Protein AF-A0A7C7DRD5-F1 (afdb_monomer)

Structure (mmCIF, N/CA/C/O backbone):
data_AF-A0A7C7DRD5-F1
#
_entry.id   AF-A0A7C7DRD5-F1
#
loop_
_atom_site.group_PDB
_atom_site.id
_atom_site.type_symbol
_atom_site.label_atom_id
_atom_site.label_alt_id
_atom_site.label_comp_id
_atom_site.label_asym_id
_atom_site.label_entity_id
_atom_site.label_seq_id
_atom_site.pdbx_PDB_ins_code
_atom_site.Cartn_x
_atom_site.Cartn_y
_atom_site.Cartn_z
_atom_site.occupancy
_atom_site.B_iso_or_equiv
_atom_site.auth_seq_id
_atom_site.auth_comp_id
_atom_site.auth_asym_id
_atom_site.auth_atom_id
_atom_site.pdbx_PDB_model_num
ATOM 1 N N . GLY A 1 1 ? 16.980 38.218 21.236 1.00 47.91 1 GLY A N 1
ATOM 2 C CA . GLY A 1 1 ? 16.899 39.547 21.869 1.00 47.91 1 GLY A CA 1
ATOM 3 C C . GLY A 1 1 ? 15.638 40.217 21.382 1.00 47.91 1 GLY A C 1
ATOM 4 O O . GLY A 1 1 ? 15.448 40.263 20.176 1.00 47.91 1 GLY A O 1
ATOM 5 N N . GLY A 1 2 ? 14.760 40.632 22.295 1.00 51.91 2 GLY A N 1
ATOM 6 C CA . GLY A 1 2 ? 13.545 41.381 21.963 1.00 51.91 2 GLY A CA 1
ATOM 7 C C . GLY A 1 2 ? 13.848 42.873 21.830 1.00 51.91 2 GLY A C 1
ATOM 8 O O . GLY A 1 2 ? 14.717 43.389 22.532 1.00 51.91 2 GLY A O 1
ATOM 9 N N . CYS A 1 3 ? 13.162 43.552 20.915 1.00 48.94 3 CYS A N 1
ATOM 10 C CA . CYS A 1 3 ? 13.243 45.003 20.775 1.00 48.94 3 CYS A CA 1
ATOM 11 C C . CYS A 1 3 ? 12.386 45.686 21.858 1.00 48.94 3 CYS A C 1
ATOM 13 O O . CYS A 1 3 ? 11.351 45.151 22.244 1.00 48.94 3 CYS A O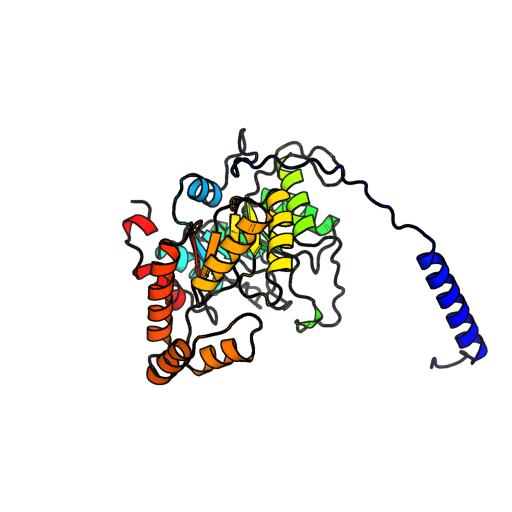 1
ATOM 15 N N . CYS A 1 4 ? 12.841 46.857 22.320 1.00 60.62 4 CYS A N 1
ATOM 16 C CA . CYS A 1 4 ? 12.152 47.808 23.205 1.00 60.62 4 CYS A CA 1
ATOM 17 C C . CYS A 1 4 ? 11.619 47.230 24.537 1.00 60.62 4 CYS A C 1
ATOM 19 O O . CYS A 1 4 ? 10.501 46.736 24.622 1.00 60.62 4 CYS A O 1
ATOM 21 N N . GLY A 1 5 ? 12.397 47.353 25.619 1.00 64.44 5 GLY A N 1
ATOM 22 C CA . GLY A 1 5 ? 11.905 47.125 26.991 1.00 64.44 5 GLY A CA 1
ATOM 23 C C . GLY A 1 5 ? 12.136 45.724 27.569 1.00 64.44 5 GLY A C 1
ATOM 24 O O . GLY A 1 5 ? 11.878 45.497 28.749 1.00 64.44 5 GLY A O 1
ATOM 25 N N . THR A 1 6 ? 12.694 44.778 26.808 1.00 73.75 6 THR A N 1
ATOM 26 C CA . THR A 1 6 ? 13.184 43.512 27.378 1.00 73.75 6 THR A CA 1
ATOM 27 C C . THR A 1 6 ? 14.599 43.699 27.935 1.00 73.75 6 THR A C 1
ATOM 29 O O . THR A 1 6 ? 15.565 43.777 27.182 1.00 73.75 6 THR A O 1
ATOM 32 N N . THR A 1 7 ? 14.737 43.783 29.258 1.00 78.50 7 THR A N 1
ATOM 33 C CA . THR A 1 7 ? 16.041 43.879 29.930 1.00 78.50 7 THR A CA 1
ATOM 34 C C . THR A 1 7 ? 16.622 42.481 30.190 1.00 78.50 7 THR A C 1
ATOM 36 O O . THR A 1 7 ? 15.886 41.487 30.177 1.00 78.50 7 THR A O 1
ATOM 39 N N . PRO A 1 8 ? 17.923 42.355 30.511 1.00 79.94 8 PRO A N 1
ATOM 40 C CA . PRO A 1 8 ? 18.497 41.093 30.984 1.00 79.94 8 PRO A CA 1
ATOM 41 C C . PRO A 1 8 ? 17.794 40.509 32.223 1.00 79.94 8 PRO A C 1
ATOM 43 O O . PRO A 1 8 ? 17.872 39.307 32.469 1.00 79.94 8 PRO A O 1
ATOM 46 N N . MET A 1 9 ? 17.095 41.336 33.013 1.00 76.00 9 MET A N 1
ATOM 47 C CA . MET A 1 9 ? 16.246 40.854 34.109 1.00 76.00 9 MET A CA 1
ATOM 48 C C . MET A 1 9 ? 14.993 40.148 33.588 1.00 76.00 9 MET A C 1
ATOM 50 O O . MET A 1 9 ? 14.671 39.076 34.085 1.00 76.00 9 MET A O 1
ATOM 54 N N . HIS A 1 10 ? 14.342 40.676 32.548 1.00 80.88 10 HIS A N 1
ATOM 55 C CA . HIS A 1 10 ? 13.187 40.023 31.921 1.00 80.88 10 HIS A CA 1
ATOM 56 C C . HIS A 1 10 ? 13.570 38.679 31.295 1.00 80.88 10 HIS A C 1
ATOM 58 O O . HIS A 1 10 ? 12.856 37.697 31.461 1.00 80.88 10 HIS A O 1
ATOM 64 N N . ILE A 1 11 ? 14.733 38.603 30.640 1.00 79.19 11 ILE A N 1
ATOM 65 C CA . ILE A 1 11 ? 15.235 37.343 30.072 1.00 79.19 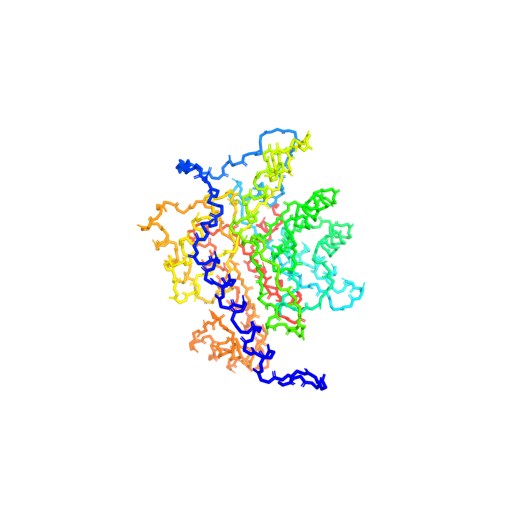11 ILE A CA 1
ATOM 66 C C . ILE A 1 11 ? 15.499 36.313 31.177 1.00 79.19 11 ILE A C 1
ATOM 68 O O . ILE A 1 11 ? 15.106 35.157 31.036 1.00 79.19 11 ILE A O 1
ATOM 72 N N . ARG A 1 12 ? 16.107 36.727 32.298 1.00 81.75 12 ARG A N 1
ATOM 73 C CA . ARG A 1 12 ? 16.321 35.844 33.455 1.00 81.75 12 ARG A CA 1
ATOM 74 C C . ARG A 1 12 ? 15.015 35.385 34.096 1.00 81.75 12 ARG A C 1
ATOM 76 O O . ARG A 1 12 ? 14.900 34.206 34.401 1.00 81.75 12 ARG A O 1
ATOM 83 N N . ALA A 1 13 ? 14.036 36.273 34.250 1.00 85.88 13 ALA A N 1
ATOM 84 C CA . ALA A 1 13 ? 12.727 35.924 34.800 1.00 85.88 13 ALA A CA 1
ATOM 85 C C . ALA A 1 13 ? 11.975 34.930 33.900 1.00 85.88 13 ALA A C 1
ATOM 87 O O . ALA A 1 13 ? 11.457 33.931 34.388 1.00 85.88 13 ALA A O 1
ATOM 88 N N . MET A 1 14 ? 11.985 35.149 32.579 1.00 82.94 14 MET A N 1
ATOM 89 C CA . MET A 1 14 ? 11.395 34.211 31.618 1.00 82.94 14 MET A CA 1
ATOM 90 C C . MET A 1 14 ? 12.109 32.858 31.626 1.00 82.94 14 MET A C 1
ATOM 92 O O . MET A 1 14 ? 11.451 31.824 31.545 1.00 82.94 14 MET A O 1
ATOM 96 N N . ARG A 1 15 ? 13.445 32.844 31.749 1.00 88.81 15 ARG A N 1
ATOM 97 C CA . ARG A 1 15 ? 14.199 31.590 31.833 1.00 88.81 15 ARG A CA 1
ATOM 98 C C . ARG A 1 15 ? 13.901 30.832 33.126 1.00 88.81 15 ARG A C 1
ATOM 100 O O . ARG A 1 15 ? 13.657 29.638 33.048 1.00 88.81 15 ARG A O 1
ATOM 107 N N . ALA A 1 16 ? 13.840 31.523 34.264 1.00 87.56 16 ALA A N 1
ATOM 108 C CA . ALA A 1 16 ? 13.481 30.922 35.546 1.00 87.56 16 ALA A CA 1
ATOM 109 C C . ALA A 1 16 ? 12.066 30.318 35.522 1.00 87.56 16 ALA A C 1
ATOM 111 O O . ALA A 1 16 ? 11.892 29.174 35.926 1.00 87.56 16 ALA A O 1
ATOM 112 N N . ALA A 1 17 ? 11.082 31.033 34.966 1.00 84.50 17 ALA A N 1
ATOM 113 C CA . ALA A 1 17 ? 9.717 30.523 34.819 1.00 84.50 17 ALA A CA 1
ATOM 114 C C . ALA A 1 17 ? 9.638 29.305 33.880 1.00 84.50 17 ALA A C 1
ATOM 116 O O . ALA A 1 17 ? 8.872 28.374 34.121 1.00 84.50 17 ALA A O 1
ATOM 117 N N . LEU A 1 18 ? 10.444 29.288 32.812 1.00 81.88 18 LEU A N 1
ATOM 118 C CA . LEU A 1 18 ? 10.529 28.144 31.905 1.00 81.88 18 LEU A CA 1
ATOM 119 C C . LEU A 1 18 ? 11.198 26.938 32.577 1.00 81.88 18 LEU A C 1
ATOM 121 O O . LEU A 1 18 ? 10.717 25.821 32.415 1.00 81.88 18 LEU A O 1
ATOM 125 N N . ASP A 1 19 ? 12.272 27.155 33.337 1.00 85.50 19 ASP A N 1
ATOM 126 C CA . ASP A 1 19 ? 12.963 26.102 34.087 1.00 85.50 19 ASP A CA 1
ATOM 127 C C . ASP A 1 19 ? 12.054 25.498 35.167 1.00 85.50 19 ASP A C 1
ATOM 129 O O . ASP A 1 19 ? 11.992 24.279 35.300 1.00 85.50 19 ASP A O 1
ATOM 133 N N . GLU A 1 20 ? 11.274 26.323 35.868 1.00 81.00 20 GLU A N 1
ATOM 134 C CA . GLU A 1 20 ? 10.274 25.871 36.841 1.00 81.00 20 GLU A CA 1
ATOM 135 C C . GLU A 1 20 ? 9.139 25.079 36.170 1.00 81.00 20 GLU A C 1
ATOM 137 O O . GLU A 1 20 ? 8.756 24.011 36.648 1.00 81.00 20 GLU A O 1
ATOM 142 N N . HIS A 1 21 ? 8.655 25.528 35.007 1.00 76.81 21 HIS A N 1
ATOM 143 C CA . HIS A 1 21 ? 7.630 24.811 34.242 1.00 76.81 21 HIS A CA 1
ATOM 144 C C . HIS A 1 21 ? 8.131 23.466 33.688 1.00 76.81 21 HIS A C 1
ATOM 146 O O . HIS A 1 21 ? 7.400 22.473 33.686 1.00 76.81 21 HIS A O 1
ATOM 152 N N . LEU A 1 22 ? 9.387 23.405 33.238 1.00 75.19 22 LEU A N 1
ATOM 153 C CA . LEU A 1 22 ? 10.017 22.167 32.775 1.00 75.19 22 LEU A CA 1
ATOM 154 C C . LEU A 1 22 ? 10.315 21.212 33.940 1.00 75.19 22 LEU A C 1
ATOM 156 O O . LEU A 1 22 ? 10.118 20.002 33.802 1.00 75.19 22 LEU A O 1
ATOM 160 N N . ALA A 1 23 ? 10.715 21.739 35.100 1.00 73.44 23 ALA A N 1
ATOM 161 C CA . ALA A 1 23 ? 10.896 20.956 36.319 1.00 73.44 23 ALA A CA 1
ATOM 162 C C . ALA A 1 23 ? 9.561 20.386 36.829 1.00 73.44 23 ALA A C 1
ATOM 164 O O . ALA A 1 23 ? 9.505 19.218 37.206 1.00 73.44 23 ALA A O 1
ATOM 165 N N . ALA A 1 24 ? 8.470 21.157 36.748 1.00 66.25 24 ALA A N 1
ATOM 166 C CA . ALA A 1 24 ? 7.120 20.709 37.096 1.00 66.25 24 ALA A CA 1
ATOM 167 C C . ALA A 1 24 ? 6.558 19.658 36.117 1.00 66.25 24 ALA A C 1
ATOM 169 O O . ALA A 1 24 ? 5.837 18.753 36.527 1.00 66.25 24 ALA A O 1
ATOM 170 N N . ARG A 1 25 ? 6.920 19.717 34.826 1.00 55.38 25 ARG A N 1
ATOM 171 C CA . ARG A 1 25 ? 6.605 18.648 33.854 1.00 55.38 25 ARG A CA 1
ATOM 172 C C . ARG A 1 25 ? 7.426 17.376 34.057 1.00 55.38 25 ARG A C 1
ATOM 174 O O . ARG A 1 25 ? 6.978 16.309 33.660 1.00 55.38 25 ARG A O 1
ATOM 181 N N . SER A 1 26 ? 8.595 17.480 34.685 1.00 49.59 26 SER A N 1
ATOM 182 C CA . SER A 1 26 ? 9.453 16.326 34.982 1.00 49.59 26 SER A CA 1
ATOM 183 C C . SER A 1 26 ? 9.001 15.549 36.230 1.00 49.59 26 SER A C 1
ATOM 185 O O . SER A 1 26 ? 9.533 14.476 36.499 1.00 49.59 26 SER A O 1
ATOM 187 N N . SER A 1 27 ? 8.019 16.063 36.985 1.00 47.38 27 SER A N 1
ATOM 188 C CA . SER A 1 27 ? 7.484 15.444 38.209 1.00 47.38 27 SER A CA 1
ATOM 189 C C . SER A 1 27 ? 5.989 15.102 38.152 1.00 47.38 27 SER A C 1
ATOM 191 O O . SER A 1 27 ? 5.459 14.546 39.114 1.00 47.38 27 SER A O 1
ATOM 193 N N . ALA A 1 28 ? 5.309 15.371 37.034 1.00 41.62 28 ALA A N 1
ATOM 194 C CA . ALA A 1 28 ? 3.932 14.943 36.816 1.00 41.62 28 ALA A CA 1
ATOM 195 C C . ALA A 1 28 ? 3.918 13.653 35.976 1.00 41.62 28 ALA A C 1
ATOM 197 O O . ALA A 1 28 ? 4.367 13.685 34.827 1.00 41.62 28 ALA A O 1
ATOM 198 N N . PRO A 1 29 ? 3.414 12.517 36.493 1.00 39.56 29 PRO A N 1
ATOM 199 C CA . PRO A 1 29 ? 3.202 11.350 35.652 1.00 39.56 29 PRO A CA 1
ATOM 200 C C . PRO A 1 29 ? 2.181 11.719 34.569 1.00 39.56 29 PRO A C 1
ATOM 202 O O . PRO A 1 29 ? 1.103 12.240 34.866 1.00 39.56 29 PRO A O 1
ATOM 205 N N . ALA A 1 30 ? 2.530 11.473 33.305 1.00 41.56 30 ALA A N 1
ATOM 206 C CA . ALA A 1 30 ? 1.552 11.476 32.225 1.00 41.56 30 ALA A CA 1
ATOM 207 C C . ALA A 1 30 ? 0.404 10.520 32.605 1.00 41.56 30 ALA A C 1
ATOM 209 O O . ALA A 1 30 ? 0.674 9.500 33.244 1.00 41.56 30 ALA A O 1
ATOM 210 N N . PRO A 1 31 ? -0.861 10.813 32.257 1.00 32.97 31 PRO A N 1
ATOM 211 C CA . PRO A 1 31 ? -1.944 9.873 32.495 1.00 32.97 31 PRO A CA 1
ATOM 212 C C . PRO A 1 31 ? -1.651 8.586 31.719 1.00 32.97 31 PRO A C 1
ATOM 214 O O . PRO A 1 31 ? -1.800 8.520 30.500 1.00 32.97 31 PRO A O 1
ATOM 217 N N . THR A 1 32 ? -1.189 7.568 32.438 1.00 30.56 32 THR A N 1
ATOM 218 C CA . THR A 1 32 ? -1.026 6.216 31.924 1.00 30.56 32 THR A CA 1
ATOM 219 C C . THR A 1 32 ? -2.423 5.658 31.710 1.00 30.56 32 THR A C 1
ATOM 221 O O . THR A 1 32 ? -3.098 5.268 32.661 1.00 30.56 32 THR A O 1
ATOM 224 N N . LEU A 1 33 ? -2.880 5.640 30.458 1.00 35.31 33 LEU A N 1
ATOM 225 C CA . LEU A 1 33 ? -3.983 4.775 30.063 1.00 35.31 33 LEU A CA 1
ATOM 226 C C . LEU A 1 33 ? -3.517 3.338 30.312 1.00 35.31 33 LEU A C 1
ATOM 228 O O . LEU A 1 33 ? -2.668 2.818 29.591 1.00 35.31 33 LEU A O 1
ATOM 232 N N . THR A 1 34 ? -4.033 2.713 31.367 1.00 26.89 34 THR A N 1
ATOM 233 C CA . THR A 1 34 ? -3.911 1.273 31.588 1.00 26.89 34 THR A CA 1
ATOM 234 C C . THR A 1 34 ? -4.685 0.569 30.486 1.00 26.89 34 THR A C 1
ATOM 236 O O . THR A 1 34 ? -5.896 0.369 30.579 1.00 26.89 34 THR A O 1
ATOM 239 N N . VAL A 1 35 ? -3.978 0.247 29.408 1.00 34.28 35 VAL A N 1
ATOM 240 C CA . VAL A 1 35 ? -4.418 -0.728 28.420 1.00 34.28 35 VAL A CA 1
ATOM 241 C C . VAL A 1 35 ? -4.353 -2.077 29.120 1.00 34.28 35 VAL A C 1
ATOM 243 O O . VAL A 1 35 ? -3.282 -2.511 29.536 1.00 34.28 35 VAL A O 1
ATOM 246 N N . VAL A 1 36 ? -5.509 -2.702 29.316 1.00 30.34 36 VAL A N 1
ATOM 247 C CA . VAL A 1 36 ? -5.571 -4.107 29.714 1.00 30.34 36 VAL A CA 1
ATOM 248 C C . VAL A 1 36 ? -4.959 -4.893 28.555 1.00 30.34 36 VAL A C 1
ATOM 250 O O . VAL A 1 36 ? -5.518 -4.914 27.460 1.00 30.34 36 VAL A O 1
ATOM 253 N N . GLU A 1 37 ? -3.766 -5.450 28.762 1.00 32.62 37 GLU A N 1
ATOM 254 C CA . GLU A 1 37 ? -3.155 -6.396 27.831 1.00 32.62 37 GLU A CA 1
ATOM 255 C C . GLU A 1 37 ? -3.954 -7.699 27.887 1.00 32.62 37 GLU A C 1
ATOM 257 O O . GLU A 1 37 ? -3.701 -8.578 28.708 1.00 32.62 37 GLU A O 1
ATOM 262 N N . GLU A 1 38 ? -4.956 -7.814 27.021 1.00 33.44 38 GLU A N 1
ATOM 263 C CA . GLU A 1 38 ? -5.466 -9.121 26.634 1.00 33.44 38 GLU A CA 1
ATOM 264 C C . GLU A 1 38 ? -4.519 -9.705 25.588 1.00 33.44 38 GLU A C 1
ATOM 266 O O . GLU A 1 38 ? -4.351 -9.161 24.496 1.00 33.44 38 GLU A O 1
ATOM 271 N N . THR A 1 39 ? -3.867 -10.810 25.946 1.00 28.31 39 THR A N 1
ATOM 272 C CA . THR A 1 39 ? -3.036 -11.606 25.045 1.00 28.31 39 THR A CA 1
ATOM 273 C C . THR A 1 39 ? -3.886 -12.071 23.857 1.00 28.31 39 THR A C 1
ATOM 275 O O . THR A 1 39 ? -4.806 -12.871 24.064 1.00 28.31 39 THR A O 1
ATOM 278 N N . PRO A 1 40 ? -3.614 -11.638 22.611 1.00 37.81 40 PRO A N 1
ATOM 279 C CA . PRO A 1 40 ? -4.372 -12.119 21.470 1.00 37.81 40 PRO A CA 1
ATOM 280 C C . PRO A 1 40 ? -4.005 -13.580 21.218 1.00 37.81 40 PRO A C 1
ATOM 282 O O . PRO A 1 40 ? -2.856 -13.919 20.933 1.00 37.81 40 PRO A O 1
ATOM 285 N N . SER A 1 41 ? -4.998 -14.458 21.335 1.00 34.38 41 SER A N 1
ATOM 286 C CA . SER A 1 41 ? -4.898 -15.844 20.891 1.00 34.38 41 SER A CA 1
ATOM 287 C C . SER A 1 41 ? -4.653 -15.866 19.381 1.00 34.38 41 SER A C 1
ATOM 289 O O . SER A 1 41 ? -5.475 -15.370 18.607 1.00 34.38 41 SER A O 1
ATOM 291 N N . ALA A 1 42 ? -3.520 -16.441 18.974 1.00 36.44 42 ALA A N 1
ATOM 292 C CA . ALA A 1 42 ? -3.126 -16.646 17.587 1.00 36.44 42 ALA A CA 1
ATOM 293 C C . ALA A 1 42 ? -4.149 -17.534 16.858 1.00 36.44 42 ALA A C 1
ATOM 295 O O . ALA A 1 42 ? -4.043 -18.759 16.812 1.00 36.44 42 ALA A O 1
ATOM 296 N N . THR A 1 43 ? -5.165 -16.903 16.283 1.00 33.62 43 THR A N 1
ATOM 297 C CA . THR A 1 43 ? -6.117 -17.526 15.368 1.00 33.62 43 THR A CA 1
ATOM 298 C C . THR A 1 43 ? -6.229 -16.648 14.129 1.00 33.62 43 THR A C 1
ATOM 300 O O . THR A 1 43 ? -6.225 -15.424 14.220 1.00 33.62 43 THR A O 1
ATOM 303 N N . LYS A 1 44 ? -6.217 -17.308 12.965 1.00 37.84 44 LYS A N 1
ATOM 304 C CA . LYS A 1 44 ? -6.213 -16.733 11.610 1.00 37.84 44 LYS A CA 1
ATOM 305 C C . LYS A 1 44 ? -7.180 -15.550 11.497 1.00 37.84 44 LYS A C 1
ATOM 307 O O . LYS A 1 44 ? -8.253 -15.623 12.081 1.00 37.84 44 LYS A O 1
ATOM 312 N N . ALA A 1 45 ? -6.810 -14.534 10.712 1.00 38.66 45 ALA A N 1
ATOM 313 C CA . ALA A 1 45 ? -7.525 -13.275 10.464 1.00 38.66 45 ALA A CA 1
ATOM 314 C C . ALA A 1 45 ? -8.988 -13.424 9.971 1.00 38.66 45 ALA A C 1
ATOM 316 O O . ALA A 1 45 ? -9.342 -13.053 8.850 1.00 38.66 45 ALA A O 1
ATOM 317 N N . ASP A 1 46 ? -9.860 -13.940 10.829 1.00 47.19 46 ASP A N 1
ATOM 318 C CA . ASP A 1 46 ? -11.312 -13.962 10.691 1.00 47.19 46 ASP A CA 1
ATOM 319 C C . ASP A 1 46 ? -11.916 -12.958 11.677 1.00 47.19 46 ASP A C 1
ATOM 321 O O . ASP A 1 46 ? -12.692 -13.280 12.575 1.00 47.19 46 ASP A O 1
ATOM 325 N N . TYR A 1 47 ? -11.483 -11.703 11.554 1.00 49.50 47 TYR A N 1
ATOM 326 C CA . TYR A 1 47 ? -12.021 -10.618 12.359 1.00 49.50 47 TYR A CA 1
ATOM 327 C C . TYR A 1 47 ? -13.308 -10.089 11.711 1.00 49.50 47 TYR A C 1
ATOM 329 O O . TYR A 1 47 ? -13.320 -9.511 10.622 1.00 49.50 47 TYR A O 1
ATOM 337 N N . GLY A 1 48 ? -14.426 -10.348 12.385 1.00 45.72 48 GLY A N 1
ATOM 338 C CA . GLY A 1 48 ? -15.490 -9.362 12.581 1.00 45.72 48 GLY A CA 1
ATOM 339 C C . GLY A 1 48 ? -16.519 -9.135 11.474 1.00 45.72 48 GLY A C 1
ATOM 340 O O . GLY A 1 48 ? -17.492 -8.429 11.734 1.00 45.72 48 GLY A O 1
ATOM 341 N N . VAL A 1 49 ? -16.390 -9.737 10.289 1.00 46.94 49 VAL A N 1
ATOM 342 C CA . VAL A 1 49 ? -17.411 -9.598 9.231 1.00 46.94 49 VAL A CA 1
ATOM 343 C C . VAL A 1 49 ? -18.375 -10.782 9.232 1.00 46.94 49 VAL A C 1
ATOM 345 O O . VAL A 1 49 ? -18.457 -11.554 8.280 1.00 46.94 49 VAL A O 1
ATOM 348 N N . THR A 1 50 ? -19.092 -10.940 10.338 1.00 43.88 50 THR A N 1
ATOM 349 C CA . THR A 1 50 ? -20.262 -11.816 10.439 1.00 43.88 50 THR A CA 1
ATOM 350 C C . THR A 1 50 ? -21.448 -10.945 10.857 1.00 43.88 50 THR A C 1
ATOM 352 O O . THR A 1 50 ? -21.503 -10.433 11.974 1.00 43.88 50 THR A O 1
ATOM 355 N N . GLY A 1 51 ? -22.356 -10.672 9.912 1.00 61.44 51 GLY A N 1
ATOM 356 C CA . GLY A 1 51 ? -23.502 -9.775 10.108 1.00 61.44 51 GLY A CA 1
ATOM 357 C C . GLY A 1 51 ? -24.068 -9.188 8.805 1.00 61.44 51 GLY A C 1
ATOM 358 O O . GLY A 1 51 ? -23.819 -9.714 7.722 1.00 61.44 51 GLY A O 1
ATOM 359 N N . GLU A 1 52 ? -24.828 -8.092 8.929 1.00 62.25 52 GLU A N 1
ATOM 360 C CA . GLU A 1 52 ? -25.482 -7.353 7.827 1.00 62.25 52 GLU A CA 1
ATOM 361 C C . GLU A 1 52 ? -24.491 -6.650 6.880 1.00 62.25 52 GLU A C 1
ATOM 363 O O . GLU A 1 52 ? -24.752 -6.521 5.683 1.00 62.25 52 GLU A O 1
ATOM 368 N N . VAL A 1 53 ? -23.331 -6.225 7.393 1.00 75.06 53 VAL A N 1
ATOM 369 C CA . VAL A 1 53 ? -22.304 -5.521 6.613 1.00 75.06 53 VAL A CA 1
ATOM 370 C C . VAL A 1 53 ? -21.388 -6.533 5.934 1.00 75.06 53 VAL A C 1
ATOM 372 O O . VAL A 1 53 ? -20.668 -7.276 6.594 1.00 75.06 53 VAL A O 1
ATOM 375 N N . GLN A 1 54 ? -21.401 -6.552 4.602 1.00 82.44 54 GLN A N 1
ATOM 376 C CA . GLN A 1 54 ? -20.563 -7.450 3.803 1.00 82.44 54 GLN A CA 1
ATOM 377 C C . GLN A 1 54 ? -19.104 -6.969 3.746 1.00 82.44 54 GLN A C 1
ATOM 379 O O . GLN A 1 54 ? -18.870 -5.751 3.727 1.00 82.44 54 GLN A O 1
ATOM 384 N N . PRO A 1 55 ? -18.120 -7.888 3.666 1.00 86.88 55 PRO A N 1
ATOM 385 C CA . PRO A 1 55 ? -16.713 -7.516 3.546 1.00 86.88 55 PRO A CA 1
ATOM 386 C C . PRO A 1 55 ? -16.465 -6.778 2.227 1.00 86.88 55 PRO A C 1
ATOM 388 O O . PRO A 1 55 ? -17.273 -6.847 1.297 1.00 86.88 55 PRO A O 1
ATOM 391 N N . THR A 1 56 ? -15.349 -6.060 2.140 1.00 93.94 56 THR A N 1
ATOM 392 C CA . THR A 1 56 ? -14.904 -5.488 0.863 1.00 93.94 56 THR A CA 1
ATOM 393 C C . THR A 1 56 ? -14.522 -6.595 -0.115 1.00 93.94 56 THR A C 1
ATOM 395 O O . THR A 1 56 ? -14.269 -7.739 0.285 1.00 93.94 56 THR A O 1
ATOM 398 N N . GLU A 1 57 ? -14.489 -6.280 -1.409 1.00 93.75 57 GLU A N 1
ATOM 399 C CA . GLU A 1 57 ? -14.165 -7.288 -2.420 1.00 93.75 57 GLU A CA 1
ATOM 400 C C . GLU A 1 57 ? -12.705 -7.740 -2.285 1.00 93.75 57 GLU A C 1
ATOM 402 O O . GLU A 1 57 ? -12.431 -8.939 -2.365 1.00 93.75 57 GLU A O 1
ATOM 407 N N . ILE A 1 58 ? -11.788 -6.821 -1.966 1.00 95.12 58 ILE A N 1
ATOM 408 C CA . ILE A 1 58 ? -10.394 -7.142 -1.620 1.00 95.12 58 ILE A CA 1
ATOM 409 C C . ILE A 1 58 ? -10.322 -8.144 -0.464 1.00 95.12 58 ILE A C 1
ATOM 411 O O . ILE A 1 58 ? -9.692 -9.194 -0.603 1.00 95.12 58 ILE A O 1
ATOM 415 N N . LEU A 1 59 ? -10.993 -7.871 0.662 1.00 94.62 59 LEU A N 1
ATOM 416 C CA . LEU A 1 59 ? -10.961 -8.776 1.813 1.00 94.62 59 LEU A CA 1
ATOM 417 C C . LEU A 1 59 ? -11.564 -10.142 1.468 1.00 94.62 59 LEU A C 1
ATOM 419 O O . LEU A 1 59 ? -11.030 -11.178 1.867 1.00 94.62 59 LEU A O 1
ATOM 423 N N . ARG A 1 60 ? -12.646 -10.164 0.681 1.00 93.94 60 ARG A N 1
ATOM 424 C CA . ARG A 1 60 ? -13.264 -11.404 0.200 1.00 93.94 60 ARG A CA 1
ATOM 425 C C . ARG A 1 60 ? -12.305 -12.219 -0.673 1.00 93.94 60 ARG A C 1
ATOM 427 O O . ARG A 1 60 ? -12.229 -13.435 -0.501 1.00 93.94 60 ARG A O 1
ATOM 434 N N . LYS A 1 61 ? -11.561 -11.578 -1.582 1.00 94.56 61 LYS A N 1
ATOM 435 C CA . LYS A 1 61 ? -10.552 -12.234 -2.434 1.00 94.56 61 LYS A CA 1
ATOM 436 C C . LYS A 1 61 ? -9.399 -12.802 -1.612 1.00 94.56 61 LYS A C 1
ATOM 438 O O . LYS A 1 61 ? -9.074 -13.977 -1.781 1.00 94.56 61 LYS A O 1
ATOM 443 N N . LEU A 1 62 ? -8.855 -12.017 -0.684 1.00 94.94 62 LEU A N 1
ATOM 444 C CA . LEU A 1 62 ? -7.770 -12.448 0.201 1.00 94.94 62 LEU A CA 1
ATOM 445 C C . LEU A 1 62 ? -8.180 -13.653 1.058 1.00 94.94 62 LEU A C 1
ATOM 447 O O . LEU A 1 62 ? -7.461 -14.652 1.093 1.00 94.94 62 LEU A O 1
ATOM 451 N N . ARG A 1 63 ? -9.377 -13.618 1.663 1.00 92.00 63 ARG A N 1
ATOM 452 C CA . ARG A 1 63 ? -9.944 -14.754 2.419 1.00 92.00 63 ARG A CA 1
ATOM 453 C C . ARG A 1 63 ? -10.132 -16.006 1.565 1.00 92.00 63 ARG A C 1
ATOM 455 O O . ARG A 1 63 ? -9.988 -17.116 2.064 1.00 92.00 63 ARG A O 1
ATOM 462 N N . ALA A 1 64 ? -10.441 -15.833 0.283 1.00 92.44 64 ALA A N 1
ATOM 463 C CA . ALA A 1 64 ? -10.600 -16.927 -0.667 1.00 92.44 64 ALA A CA 1
ATOM 464 C C . ALA A 1 64 ? -9.268 -17.455 -1.234 1.00 92.44 64 ALA A C 1
ATOM 466 O O . ALA A 1 64 ? -9.295 -18.281 -2.146 1.00 92.44 64 ALA A O 1
ATOM 467 N N . GLY A 1 65 ? -8.113 -16.976 -0.757 1.00 91.62 65 GLY A N 1
ATOM 468 C CA . GLY A 1 65 ? -6.816 -17.402 -1.285 1.00 91.62 65 GLY A CA 1
ATOM 469 C C . GLY A 1 65 ? -6.495 -16.837 -2.673 1.00 91.62 65 GLY A C 1
ATOM 470 O O . GLY A 1 65 ? -5.559 -17.304 -3.315 1.00 91.62 65 GLY A O 1
ATOM 471 N N . LYS A 1 66 ? -7.277 -15.871 -3.177 1.00 93.44 66 LYS A N 1
ATOM 472 C CA . LYS A 1 66 ? -7.076 -15.311 -4.517 1.00 93.44 66 LYS A CA 1
ATOM 473 C C . LYS A 1 66 ? -5.935 -14.303 -4.509 1.00 93.44 66 LYS A C 1
ATOM 475 O O . LYS A 1 66 ? -5.787 -13.539 -3.559 1.00 93.44 66 LYS A O 1
ATOM 480 N N . PHE A 1 67 ? -5.174 -14.296 -5.598 1.00 95.62 67 PHE A N 1
ATOM 481 C CA . PHE A 1 67 ? -4.111 -13.327 -5.813 1.00 95.62 67 PHE A CA 1
ATOM 482 C C . PHE A 1 67 ? -4.712 -11.959 -6.156 1.00 95.62 67 PHE A C 1
ATOM 484 O O . PHE A 1 67 ? -5.461 -11.859 -7.124 1.00 95.62 67 PHE A O 1
ATOM 491 N N . VAL A 1 68 ? -4.404 -10.937 -5.357 1.00 97.25 68 VAL A N 1
ATOM 492 C CA . VAL A 1 68 ? -4.939 -9.578 -5.490 1.00 97.25 68 VAL A CA 1
ATOM 493 C C . VAL A 1 68 ? -3.938 -8.661 -6.185 1.00 97.25 68 VAL A C 1
ATOM 495 O O . VAL A 1 68 ? -2.759 -8.618 -5.838 1.00 97.25 68 VAL A O 1
ATOM 498 N N . ILE A 1 69 ? -4.419 -7.885 -7.147 1.00 98.06 69 ILE A N 1
ATOM 499 C CA . ILE A 1 69 ? -3.639 -6.901 -7.890 1.00 98.06 69 ILE A CA 1
ATOM 500 C C . ILE A 1 69 ? -4.172 -5.504 -7.578 1.00 98.06 69 ILE A C 1
ATOM 502 O O . ILE A 1 69 ? -5.334 -5.198 -7.843 1.00 98.06 69 ILE A O 1
ATOM 506 N N . SER A 1 70 ? -3.302 -4.631 -7.076 1.00 98.19 70 SER A N 1
ATOM 507 C CA . SER A 1 70 ? -3.572 -3.195 -6.965 1.00 98.19 70 SER A CA 1
ATOM 508 C C . SER A 1 70 ? -2.643 -2.384 -7.870 1.00 98.19 70 SER A C 1
ATOM 510 O O . SER A 1 70 ? -1.546 -2.819 -8.223 1.00 98.19 70 SER A O 1
ATOM 512 N N . VAL A 1 71 ? -3.067 -1.183 -8.249 1.00 98.44 71 VAL A N 1
ATOM 513 C CA . VAL A 1 71 ? -2.206 -0.194 -8.911 1.00 98.44 71 VAL A CA 1
ATOM 514 C C . VAL A 1 71 ? -2.261 1.109 -8.132 1.00 98.44 71 VAL A C 1
ATOM 516 O O . VAL A 1 71 ? -3.341 1.617 -7.837 1.00 98.44 71 VAL A O 1
ATOM 519 N N . GLU A 1 72 ? -1.096 1.658 -7.810 1.00 98.31 72 GLU A N 1
ATOM 520 C CA . GLU A 1 72 ? -1.000 2.913 -7.080 1.00 98.31 72 GLU A CA 1
ATOM 521 C C . GLU A 1 72 ? -1.348 4.109 -7.972 1.00 98.31 72 GLU A C 1
ATOM 523 O O . GLU A 1 72 ? -0.902 4.228 -9.119 1.00 98.31 72 GLU A O 1
ATOM 528 N N . VAL A 1 73 ? -2.140 5.029 -7.428 1.00 97.56 73 VAL A N 1
ATOM 529 C CA . VAL A 1 73 ? -2.554 6.268 -8.076 1.00 97.56 73 VAL A CA 1
ATOM 530 C C . VAL A 1 73 ? -2.267 7.439 -7.145 1.00 97.56 73 VAL A C 1
ATOM 532 O O . VAL A 1 73 ? -2.990 7.699 -6.186 1.00 97.56 73 VAL A O 1
ATOM 535 N N . ASP A 1 74 ? -1.227 8.200 -7.475 1.00 95.94 74 ASP A N 1
ATOM 536 C CA . ASP A 1 74 ? -0.924 9.441 -6.770 1.00 95.94 74 ASP A CA 1
ATOM 537 C C . ASP A 1 74 ? -1.957 10.533 -7.072 1.00 95.94 74 ASP A C 1
ATOM 539 O O . ASP A 1 74 ? -2.212 10.833 -8.254 1.00 95.94 74 ASP A O 1
ATOM 543 N N . PRO A 1 75 ? -2.486 11.220 -6.043 1.00 95.75 75 PRO A N 1
ATOM 544 C CA . PRO A 1 75 ? -3.374 12.336 -6.278 1.00 95.75 75 PRO A CA 1
ATOM 545 C C . PRO A 1 75 ? -2.685 13.482 -7.027 1.00 95.75 75 PRO A C 1
ATOM 547 O O . PRO A 1 75 ? -1.479 13.717 -6.869 1.00 95.75 75 PRO A O 1
ATOM 550 N N . PRO A 1 76 ? -3.430 14.224 -7.862 1.00 95.06 76 PRO A N 1
ATOM 551 C CA . PRO A 1 76 ? -2.880 15.331 -8.626 1.00 95.06 76 PRO A CA 1
ATOM 552 C C . PRO A 1 76 ? -2.502 16.515 -7.728 1.00 95.06 76 PRO A C 1
ATOM 554 O O . PRO A 1 76 ? -3.007 16.692 -6.619 1.00 95.06 76 PRO A O 1
ATOM 557 N N . ARG A 1 77 ? -1.621 17.381 -8.245 1.00 93.31 77 ARG A N 1
ATOM 558 C CA . ARG A 1 77 ? -1.400 18.731 -7.689 1.00 93.31 77 ARG A CA 1
ATOM 559 C C . ARG A 1 77 ? -2.501 19.721 -8.096 1.00 93.31 77 ARG A C 1
ATOM 561 O O . ARG A 1 77 ? -2.600 20.787 -7.504 1.00 93.31 77 ARG A O 1
ATOM 568 N N . SER A 1 78 ? -3.263 19.397 -9.139 1.00 92.25 78 SER A N 1
ATOM 569 C CA . SER A 1 78 ? -4.326 20.221 -9.719 1.00 92.25 78 SER A CA 1
ATOM 570 C C . SER A 1 78 ? -5.692 19.941 -9.093 1.00 92.25 78 SER A C 1
ATOM 572 O O . SER A 1 78 ? -5.881 18.965 -8.373 1.00 92.25 78 SER A O 1
ATOM 574 N N . PHE A 1 79 ? -6.668 20.783 -9.436 1.00 93.94 79 PHE A N 1
ATOM 575 C CA . PHE A 1 79 ? -8.076 20.614 -9.058 1.00 93.94 79 PHE A CA 1
ATOM 576 C C . PHE A 1 79 ? -8.820 19.559 -9.895 1.00 93.94 79 PHE A C 1
ATOM 5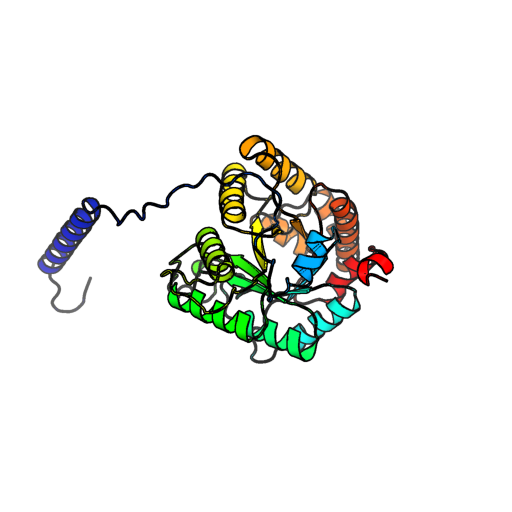78 O O . PHE A 1 79 ? -9.958 19.225 -9.587 1.00 93.94 79 PHE A O 1
ATOM 585 N N . THR A 1 80 ? -8.187 19.034 -10.948 1.00 94.38 80 THR A N 1
ATOM 586 C CA . THR A 1 80 ? -8.726 17.980 -11.817 1.00 94.38 80 THR A CA 1
ATOM 587 C C . THR A 1 80 ? -7.924 16.691 -11.669 1.00 94.38 80 THR A C 1
ATOM 589 O O . THR A 1 80 ? -6.706 16.738 -11.476 1.00 94.38 80 THR A O 1
ATOM 592 N N . ALA A 1 81 ? -8.614 15.552 -11.779 1.00 96.56 81 ALA A N 1
ATOM 593 C CA . ALA A 1 81 ? -8.055 14.208 -11.620 1.00 96.56 81 ALA A CA 1
ATOM 594 C C . ALA A 1 81 ? -8.215 13.320 -12.869 1.00 96.56 81 ALA A C 1
ATOM 596 O O . ALA A 1 81 ? -8.125 12.100 -12.776 1.00 96.56 81 ALA A O 1
ATOM 597 N N . GLU A 1 82 ? -8.455 13.909 -14.046 1.00 96.75 82 GLU A N 1
ATOM 598 C CA . GLU A 1 82 ? -8.724 13.170 -15.293 1.00 96.75 82 GLU A CA 1
ATOM 599 C C . GLU A 1 82 ? -7.643 12.126 -15.604 1.00 96.75 82 GLU A C 1
ATOM 601 O O . GLU A 1 82 ? -7.956 10.977 -15.907 1.00 96.75 82 GLU A O 1
ATOM 606 N N . LYS A 1 83 ? -6.364 12.495 -15.444 1.00 96.50 83 LYS A N 1
ATOM 607 C CA . LYS A 1 83 ? -5.238 11.578 -15.662 1.00 96.50 83 LYS A CA 1
ATOM 608 C C . LYS A 1 83 ? -5.264 10.391 -14.690 1.00 96.50 83 LYS A C 1
ATOM 610 O O . LYS A 1 83 ? -4.981 9.269 -15.094 1.00 96.50 83 LYS A O 1
ATOM 615 N N . GLN A 1 84 ? -5.573 10.636 -13.419 1.00 97.94 84 GLN A N 1
ATOM 616 C CA . GLN A 1 84 ? -5.666 9.603 -12.384 1.00 97.94 84 GLN A CA 1
ATOM 617 C C . GLN A 1 84 ? -6.847 8.665 -12.638 1.00 97.94 84 GLN A C 1
ATOM 619 O O . GLN A 1 84 ? -6.704 7.452 -12.514 1.00 97.94 84 GLN A O 1
ATOM 624 N N . ILE A 1 85 ? -7.993 9.223 -13.034 1.00 98.31 85 ILE A N 1
ATOM 625 C CA . ILE A 1 85 ? -9.206 8.467 -13.362 1.00 98.31 85 ILE A CA 1
ATOM 626 C C . ILE A 1 85 ? -8.967 7.578 -14.587 1.00 98.31 85 ILE A C 1
ATOM 628 O O . ILE A 1 85 ? -9.324 6.402 -14.560 1.00 98.31 85 ILE A O 1
ATOM 632 N N . GLU A 1 86 ? -8.317 8.092 -15.636 1.00 98.12 86 GLU A N 1
ATOM 633 C CA . GLU A 1 86 ? -7.967 7.278 -16.806 1.00 98.12 86 GLU A CA 1
ATOM 634 C C . GLU A 1 86 ? -6.914 6.215 -16.469 1.00 98.12 86 GLU A C 1
ATOM 636 O O . GLU A 1 86 ? -7.025 5.072 -16.906 1.00 98.12 86 GLU A O 1
ATOM 641 N N . GLY A 1 87 ? -5.946 6.541 -15.608 1.00 97.94 87 GLY A N 1
ATOM 642 C CA . GLY A 1 87 ? -5.000 5.568 -15.062 1.00 97.94 87 GLY A CA 1
ATOM 643 C C . GLY A 1 87 ? -5.692 4.415 -14.331 1.00 97.94 87 GLY A C 1
ATOM 644 O O . GLY A 1 87 ? -5.391 3.251 -14.590 1.00 97.94 87 GLY A O 1
ATOM 645 N N . ALA A 1 88 ? -6.671 4.722 -13.476 1.00 98.44 88 ALA A N 1
ATOM 646 C CA . ALA A 1 88 ? -7.474 3.719 -12.777 1.00 98.44 88 ALA A CA 1
ATOM 647 C C . ALA A 1 88 ? -8.348 2.894 -13.739 1.00 98.44 88 ALA A C 1
ATOM 649 O O . ALA A 1 88 ? -8.472 1.679 -13.579 1.00 98.44 88 ALA A O 1
ATOM 650 N N . ARG A 1 89 ? -8.911 3.520 -14.782 1.00 98.50 89 ARG A N 1
ATOM 651 C CA . ARG A 1 89 ? -9.656 2.821 -15.842 1.00 98.50 89 ARG A CA 1
ATOM 652 C C . ARG A 1 89 ? -8.765 1.856 -16.617 1.00 98.50 89 ARG A C 1
ATOM 654 O O . ARG A 1 89 ? -9.178 0.733 -16.908 1.00 98.50 89 ARG A O 1
ATOM 661 N N . HIS A 1 90 ? -7.541 2.274 -16.921 1.00 98.06 90 HIS A N 1
ATOM 662 C CA . HIS A 1 90 ? -6.551 1.423 -17.561 1.00 98.06 90 HIS A CA 1
ATOM 663 C C . HIS A 1 90 ? -6.149 0.250 -16.658 1.00 98.06 90 HIS A C 1
ATOM 665 O O . HIS A 1 90 ? -6.125 -0.886 -17.125 1.00 98.06 90 HIS A O 1
ATOM 671 N N . ALA A 1 91 ? -5.909 0.499 -15.367 1.00 98.00 91 ALA A N 1
ATOM 672 C CA . ALA A 1 91 ? -5.611 -0.546 -14.390 1.00 98.00 91 ALA A CA 1
ATOM 673 C C . ALA A 1 91 ? -6.729 -1.600 -14.325 1.00 98.00 91 ALA A C 1
ATOM 675 O O . ALA A 1 91 ? -6.453 -2.791 -14.473 1.00 98.00 91 ALA A O 1
ATOM 676 N N . LEU A 1 92 ? -7.993 -1.169 -14.216 1.00 97.50 92 LEU A N 1
ATOM 677 C CA . LEU A 1 92 ? -9.152 -2.068 -14.241 1.00 97.50 92 LEU A CA 1
ATOM 678 C C . LEU A 1 92 ? -9.186 -2.912 -15.524 1.00 97.50 92 LEU A C 1
ATOM 680 O O . LEU A 1 92 ? -9.337 -4.130 -15.471 1.00 97.50 92 LEU A O 1
ATOM 684 N N . LYS A 1 93 ? -8.983 -2.283 -16.690 1.00 96.94 93 LYS A N 1
ATOM 685 C CA . LYS A 1 93 ? -8.941 -2.981 -17.985 1.00 96.94 93 LYS A CA 1
ATOM 686 C C . LYS A 1 93 ? -7.827 -4.031 -18.053 1.00 96.94 93 LYS A C 1
ATOM 688 O O . LYS A 1 93 ? -7.993 -5.045 -18.726 1.00 96.94 93 LYS A O 1
ATOM 693 N N . MET A 1 94 ? -6.702 -3.789 -17.385 1.00 96.88 94 MET A N 1
ATOM 694 C CA . MET A 1 94 ? -5.564 -4.711 -17.350 1.00 96.88 94 MET A CA 1
ATOM 695 C C . MET A 1 94 ? -5.715 -5.832 -16.313 1.00 96.88 94 MET A C 1
ATOM 697 O O . MET A 1 94 ? -4.885 -6.745 -16.308 1.00 96.88 94 MET A O 1
ATOM 701 N N . GLY A 1 95 ? -6.790 -5.806 -15.518 1.00 95.94 95 GLY A N 1
ATOM 702 C CA . GLY A 1 95 ? -7.130 -6.828 -14.530 1.00 95.94 95 GLY A CA 1
ATOM 703 C C . GLY A 1 95 ? -6.692 -6.492 -13.106 1.00 95.94 95 GLY A C 1
ATOM 704 O O . GLY A 1 95 ? -6.437 -7.403 -12.328 1.00 95.94 95 GLY A O 1
ATOM 705 N N . ALA A 1 96 ? -6.549 -5.207 -12.767 1.00 97.38 96 ALA A N 1
ATOM 706 C CA . ALA A 1 96 ? -6.405 -4.802 -11.373 1.00 97.38 96 ALA A CA 1
ATOM 707 C C . ALA A 1 96 ? -7.732 -4.990 -10.622 1.00 97.38 96 ALA A C 1
ATOM 709 O O . ALA A 1 96 ? -8.800 -4.638 -11.126 1.00 97.38 96 ALA A O 1
ATOM 710 N N . ASP A 1 97 ? -7.650 -5.504 -9.399 1.00 97.75 97 ASP A N 1
ATOM 711 C CA . ASP A 1 97 ? -8.795 -5.684 -8.508 1.00 97.75 97 ASP A CA 1
ATOM 712 C C . ASP A 1 97 ? -9.157 -4.393 -7.774 1.00 97.75 97 ASP A C 1
ATOM 714 O O . ASP A 1 97 ? -10.318 -4.177 -7.428 1.00 97.75 97 ASP A O 1
ATOM 718 N N . ALA A 1 98 ? -8.151 -3.551 -7.532 1.00 98.19 98 ALA A N 1
ATOM 719 C CA . ALA A 1 98 ? -8.280 -2.284 -6.837 1.00 98.19 98 ALA A CA 1
ATOM 720 C C . ALA A 1 98 ? -7.243 -1.265 -7.326 1.00 98.19 98 ALA A C 1
ATOM 722 O O . ALA A 1 98 ? -6.290 -1.596 -8.036 1.00 98.19 98 ALA A O 1
ATOM 723 N N . VAL A 1 99 ? -7.405 -0.015 -6.901 1.00 98.50 99 VAL A N 1
ATOM 724 C CA . VAL A 1 99 ? -6.318 0.970 -6.911 1.00 98.50 99 VAL A CA 1
ATOM 725 C C . VAL A 1 99 ? -6.060 1.490 -5.507 1.00 98.50 99 VAL A C 1
ATOM 727 O O . VAL A 1 99 ? -7.000 1.745 -4.754 1.00 98.50 99 VAL A O 1
ATOM 730 N N . ASN A 1 100 ? -4.795 1.678 -5.148 1.00 98.56 100 ASN A N 1
ATOM 731 C CA . ASN A 1 100 ? -4.425 2.315 -3.889 1.00 98.56 100 ASN A CA 1
ATOM 732 C C . ASN A 1 100 ? -4.051 3.779 -4.134 1.00 98.56 100 ASN A C 1
ATOM 734 O O . ASN A 1 100 ? -3.349 4.097 -5.088 1.00 98.56 100 ASN A O 1
ATOM 738 N N . VAL A 1 101 ? -4.558 4.687 -3.306 1.00 98.44 101 VAL A N 1
ATOM 739 C CA . VAL A 1 101 ? -4.414 6.132 -3.504 1.00 98.44 101 VAL A CA 1
ATOM 740 C C . VAL A 1 101 ? -3.577 6.713 -2.379 1.00 98.44 101 VAL A C 1
ATOM 742 O O . VAL A 1 101 ? -4.004 6.704 -1.222 1.00 98.44 101 VAL A O 1
ATOM 745 N N . ALA A 1 102 ? -2.399 7.235 -2.722 1.00 95.88 102 ALA A N 1
ATOM 746 C CA . ALA A 1 102 ? -1.474 7.813 -1.756 1.00 95.88 102 ALA A CA 1
ATOM 747 C C . ALA A 1 102 ? -2.018 9.101 -1.120 1.00 95.88 102 ALA A C 1
ATOM 749 O O . ALA A 1 102 ? -2.609 9.932 -1.802 1.00 95.88 102 ALA A O 1
ATOM 750 N N . ASP A 1 103 ? -1.771 9.325 0.173 1.00 94.19 103 ASP A N 1
ATOM 751 C CA . ASP A 1 103 ? -2.124 10.583 0.840 1.00 94.19 103 ASP A CA 1
ATOM 752 C C . ASP A 1 103 ? -0.913 11.502 0.924 1.00 94.19 103 ASP A C 1
ATOM 754 O O . ASP A 1 103 ? -0.037 11.332 1.775 1.00 94.19 103 ASP A O 1
ATOM 758 N N . SER A 1 104 ? -0.904 12.498 0.034 1.00 89.44 104 SER A N 1
ATOM 759 C CA . SER A 1 104 ? 0.093 13.572 -0.037 1.00 89.44 104 SER A CA 1
ATOM 760 C C . SER A 1 104 ? 1.529 13.040 0.116 1.00 89.44 104 SER A C 1
ATOM 762 O O . SER A 1 104 ? 2.233 13.425 1.056 1.00 89.44 104 SER A O 1
ATOM 764 N N . PRO A 1 105 ? 1.969 12.124 -0.773 1.00 85.69 105 PRO A N 1
ATOM 765 C CA . PRO A 1 105 ? 3.264 11.454 -0.657 1.00 85.69 105 PRO A CA 1
ATOM 766 C C . PRO A 1 105 ? 4.415 12.465 -0.575 1.00 85.69 105 PRO A C 1
ATOM 768 O O . PRO A 1 105 ? 4.385 13.513 -1.238 1.00 85.69 105 PRO A O 1
ATOM 771 N N . MET A 1 106 ? 5.432 12.149 0.237 1.00 84.12 106 MET A N 1
ATOM 772 C CA . MET A 1 106 ? 6.530 13.052 0.613 1.00 84.12 106 MET A CA 1
ATOM 773 C C . MET A 1 106 ? 6.057 14.317 1.350 1.00 84.12 106 MET A C 1
ATOM 775 O O . MET A 1 106 ? 6.695 15.364 1.249 1.00 84.12 106 MET A O 1
ATOM 779 N N . ALA A 1 107 ? 4.909 14.256 2.034 1.00 84.38 107 ALA A N 1
ATOM 780 C CA . ALA A 1 107 ? 4.272 15.389 2.713 1.00 84.38 107 ALA A CA 1
ATOM 781 C C . ALA A 1 107 ? 4.081 16.630 1.809 1.00 84.38 107 ALA A C 1
ATOM 783 O O . ALA A 1 107 ? 4.239 17.775 2.238 1.00 84.38 107 ALA A O 1
ATOM 784 N N . ARG A 1 108 ? 3.764 16.422 0.524 1.00 88.12 108 ARG A N 1
ATOM 785 C CA . ARG A 1 108 ? 3.540 17.509 -0.444 1.00 88.12 108 ARG A CA 1
ATOM 786 C C . ARG A 1 108 ? 2.059 17.703 -0.721 1.00 88.12 108 ARG A C 1
ATOM 788 O O . ARG A 1 108 ? 1.371 16.734 -1.008 1.00 88.12 108 ARG A O 1
ATOM 795 N N . VAL A 1 109 ? 1.610 18.957 -0.785 1.00 90.38 109 VAL A N 1
ATOM 796 C CA . VAL A 1 109 ? 0.209 19.313 -1.071 1.00 90.38 109 VAL A CA 1
ATOM 797 C C . VAL A 1 109 ? -0.288 18.649 -2.359 1.00 90.38 109 VAL A C 1
ATOM 799 O O . VAL A 1 109 ? 0.334 18.775 -3.423 1.00 90.38 109 VAL A O 1
ATOM 802 N N . ARG A 1 110 ? -1.414 17.946 -2.251 1.00 93.81 110 ARG A N 1
ATOM 803 C CA . ARG A 1 110 ? -2.145 17.290 -3.338 1.00 93.81 110 ARG A CA 1
ATOM 804 C C . ARG A 1 110 ? -3.650 17.405 -3.102 1.00 93.81 110 ARG A C 1
ATOM 806 O O . ARG A 1 110 ? -4.083 17.822 -2.031 1.00 93.81 110 ARG A O 1
ATOM 813 N N . MET A 1 111 ? -4.440 17.009 -4.097 1.00 96.19 111 MET A N 1
ATOM 814 C CA . MET A 1 111 ? -5.840 16.648 -3.876 1.00 96.19 111 MET A CA 1
ATOM 815 C C . MET A 1 111 ? -5.934 15.601 -2.753 1.00 96.19 111 MET A C 1
ATOM 817 O O . MET A 1 111 ? -5.112 14.688 -2.692 1.00 96.19 111 MET A O 1
ATOM 821 N N . GLY A 1 112 ? -6.935 15.727 -1.879 1.00 96.44 112 GLY A N 1
ATOM 822 C CA . GLY A 1 112 ? -7.143 14.772 -0.792 1.00 96.44 112 GLY A CA 1
ATOM 823 C C . GLY A 1 112 ? -7.382 13.355 -1.320 1.00 96.44 112 GLY A C 1
ATOM 824 O O . GLY A 1 112 ? -8.208 13.160 -2.215 1.00 96.44 112 GLY A O 1
ATOM 825 N N . ALA A 1 113 ? -6.686 12.370 -0.746 1.00 97.50 113 ALA A N 1
ATOM 826 C CA . ALA A 1 113 ? -6.751 10.977 -1.192 1.00 97.50 113 ALA A CA 1
ATOM 827 C C . ALA A 1 113 ? -8.180 10.419 -1.163 1.00 97.50 113 ALA A C 1
ATOM 829 O O . ALA A 1 113 ? -8.624 9.831 -2.144 1.00 97.50 113 ALA A O 1
ATOM 830 N N . LEU A 1 114 ? -8.939 10.694 -0.093 1.00 97.94 114 LEU A N 1
ATOM 831 C CA . LEU A 1 114 ? -10.336 10.264 0.018 1.00 97.94 114 LEU A CA 1
ATOM 832 C C . LEU A 1 114 ? -11.210 10.827 -1.115 1.00 97.94 114 LEU A C 1
ATOM 834 O O . LEU A 1 114 ? -12.012 10.098 -1.694 1.00 97.94 114 LEU A O 1
ATOM 838 N N . ALA A 1 115 ? -11.032 12.101 -1.475 1.00 97.75 115 ALA A N 1
ATOM 839 C CA . ALA A 1 115 ? -11.789 12.716 -2.563 1.00 97.75 115 ALA A CA 1
ATOM 840 C C . ALA A 1 115 ? -11.488 12.040 -3.910 1.00 97.75 115 ALA A C 1
ATOM 842 O O . ALA A 1 115 ? -12.407 11.770 -4.684 1.00 97.75 115 ALA A O 1
ATOM 843 N N . LEU A 1 116 ? -10.218 11.712 -4.167 1.00 98.50 116 LEU A N 1
ATOM 844 C CA . LEU A 1 116 ? -9.832 10.986 -5.372 1.00 98.50 116 LEU A CA 1
ATOM 845 C C . LEU A 1 116 ? -10.372 9.548 -5.377 1.00 98.50 116 LEU A C 1
ATOM 847 O O . LEU A 1 116 ? -10.893 9.111 -6.402 1.00 98.50 116 LEU A O 1
ATOM 851 N N . CYS A 1 117 ? -10.318 8.836 -4.246 1.00 98.69 117 CYS A N 1
ATOM 852 C CA . CYS A 1 117 ? -10.916 7.507 -4.111 1.00 98.69 117 CYS A CA 1
ATOM 853 C C . CYS A 1 117 ? -12.394 7.516 -4.517 1.00 98.69 117 CYS A C 1
ATOM 855 O O . CYS A 1 117 ? -12.822 6.714 -5.345 1.00 98.69 117 CYS A O 1
ATOM 857 N N . VAL A 1 118 ? -13.165 8.474 -3.999 1.00 98.50 118 VAL A N 1
ATOM 858 C CA . VAL A 1 118 ? -14.591 8.611 -4.320 1.00 98.50 118 VAL A CA 1
ATOM 859 C C . VAL A 1 118 ? -14.807 8.889 -5.807 1.00 98.50 118 VAL A C 1
ATOM 861 O O . VAL A 1 118 ? -15.654 8.245 -6.426 1.00 98.50 118 VAL A O 1
ATOM 864 N N . GLN A 1 119 ? -14.021 9.786 -6.412 1.00 98.44 119 GLN A N 1
ATOM 865 C CA . GLN A 1 119 ? -14.116 10.063 -7.849 1.00 98.44 119 GLN A CA 1
ATOM 866 C C . GLN A 1 119 ? -13.814 8.827 -8.703 1.00 98.44 119 GLN A C 1
ATOM 868 O O . GLN A 1 119 ? -14.533 8.566 -9.670 1.00 98.44 119 GLN A O 1
ATOM 873 N N . ILE A 1 120 ? -12.787 8.053 -8.343 1.00 98.69 120 ILE A N 1
ATOM 874 C CA . ILE A 1 120 ? -12.432 6.815 -9.043 1.00 98.69 120 ILE A CA 1
ATOM 875 C C . ILE A 1 120 ? -13.556 5.784 -8.907 1.00 98.69 120 ILE A C 1
ATOM 877 O O . ILE A 1 120 ? -14.007 5.253 -9.923 1.00 98.69 120 ILE A O 1
ATOM 881 N N . GLN A 1 121 ? -14.067 5.540 -7.695 1.00 98.31 121 GLN A N 1
ATOM 882 C CA . GLN A 1 121 ? -15.154 4.577 -7.484 1.00 98.31 121 GLN A CA 1
ATOM 883 C C . GLN A 1 121 ? -16.406 4.956 -8.285 1.00 98.31 121 GLN A C 1
ATOM 885 O O . GLN A 1 121 ? -16.996 4.099 -8.936 1.00 98.31 121 GLN A O 1
ATOM 890 N N . GLN A 1 122 ? -16.784 6.236 -8.306 1.00 98.06 122 GLN A N 1
ATOM 891 C CA . GLN A 1 122 ? -17.982 6.701 -9.015 1.00 98.06 122 GLN A CA 1
ATOM 892 C C . GLN A 1 122 ? -17.848 6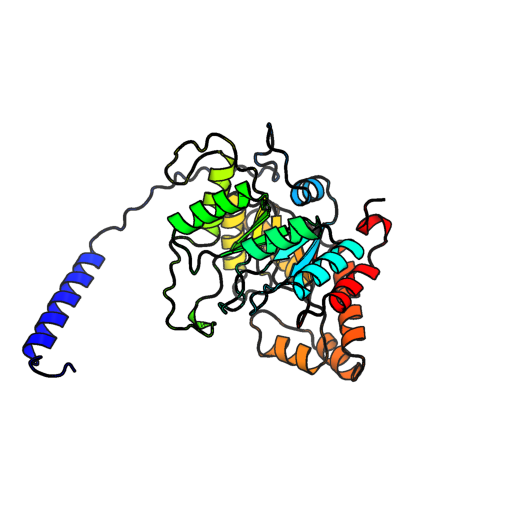.658 -10.545 1.00 98.06 122 GLN A C 1
ATOM 894 O O . GLN A 1 122 ? -18.826 6.378 -11.233 1.00 98.06 122 GLN A O 1
ATOM 899 N N . GLN A 1 123 ? -16.664 6.948 -11.094 1.00 98.38 123 GLN A N 1
ATOM 900 C CA . GLN A 1 123 ? -16.472 7.086 -12.547 1.00 98.38 123 GLN A CA 1
ATOM 901 C C . GLN A 1 123 ? -15.902 5.835 -13.229 1.00 98.38 123 GLN A C 1
ATOM 903 O O . GLN A 1 123 ? -16.016 5.682 -14.451 1.00 98.38 123 GLN A O 1
ATOM 908 N N . VAL A 1 124 ? -15.235 4.967 -12.471 1.00 98.38 124 VAL A N 1
ATOM 909 C CA . VAL A 1 124 ? -14.561 3.765 -12.984 1.00 98.38 124 VAL A CA 1
ATOM 910 C C . VAL A 1 124 ? -15.194 2.492 -12.428 1.00 98.38 124 VAL A C 1
ATOM 912 O O . VAL A 1 124 ? -15.234 1.494 -13.141 1.00 98.38 124 VAL A O 1
ATOM 915 N N . GLY A 1 125 ? -15.710 2.520 -11.196 1.00 97.62 125 GLY A N 1
ATOM 916 C CA . GLY A 1 125 ? -16.283 1.341 -10.539 1.00 97.62 125 GLY A CA 1
ATOM 917 C C . GLY A 1 125 ? -15.246 0.348 -10.004 1.00 97.62 125 GLY A C 1
ATOM 918 O O . GLY A 1 125 ? -15.622 -0.745 -9.593 1.00 97.62 125 GLY A O 1
ATOM 919 N N . ILE A 1 126 ? -13.957 0.707 -10.005 1.00 97.81 126 ILE A N 1
ATOM 920 C CA . ILE A 1 126 ? -12.898 -0.074 -9.353 1.00 97.81 126 ILE A CA 1
ATOM 921 C C . ILE A 1 126 ? -12.834 0.275 -7.865 1.00 97.81 126 ILE A C 1
ATOM 923 O O . ILE A 1 126 ? -12.959 1.443 -7.490 1.00 97.81 126 ILE A O 1
ATOM 927 N N . GLU A 1 127 ? -12.650 -0.738 -7.020 1.00 97.38 127 GLU A N 1
ATOM 928 C CA . GLU A 1 127 ? -12.519 -0.557 -5.577 1.00 97.38 127 GLU A CA 1
ATOM 929 C C . GLU A 1 127 ? -11.227 0.204 -5.233 1.00 97.38 127 GLU A C 1
ATOM 931 O O . GLU A 1 127 ? -10.208 0.071 -5.916 1.00 97.38 127 GLU A O 1
ATOM 936 N N . THR A 1 128 ? -11.263 1.026 -4.181 1.00 98.75 128 THR A N 1
ATOM 937 C CA . THR A 1 128 ? -10.109 1.844 -3.780 1.00 98.75 128 THR A CA 1
ATOM 938 C C . THR A 1 128 ? -9.600 1.492 -2.388 1.00 98.75 128 THR A C 1
ATOM 940 O O . THR A 1 128 ? -10.391 1.198 -1.488 1.00 98.75 128 THR A O 1
ATOM 943 N N . ILE A 1 129 ? -8.275 1.547 -2.218 1.00 98.81 129 ILE A N 1
ATOM 944 C CA . ILE A 1 129 ? -7.573 1.523 -0.930 1.00 98.81 129 ILE A CA 1
ATOM 945 C C . ILE A 1 129 ? -7.040 2.929 -0.665 1.00 98.81 129 ILE A C 1
ATOM 947 O O . ILE A 1 129 ? -6.125 3.390 -1.346 1.00 98.81 129 ILE A O 1
ATOM 951 N N . VAL A 1 130 ? -7.589 3.632 0.320 1.00 98.69 130 VAL A N 1
ATOM 952 C CA . VAL A 1 130 ? -7.093 4.967 0.672 1.00 98.69 130 VAL A CA 1
ATOM 953 C C . VAL A 1 130 ? -5.900 4.841 1.616 1.00 98.69 130 VAL A C 1
ATOM 955 O O . VAL A 1 130 ? -5.995 4.202 2.663 1.00 98.69 130 VAL A O 1
ATOM 958 N N . HIS A 1 131 ? -4.764 5.445 1.268 1.00 98.31 131 HIS A N 1
ATOM 959 C CA . HIS A 1 131 ? -3.696 5.673 2.239 1.00 98.31 131 HIS A CA 1
ATOM 960 C C . HIS A 1 131 ? -4.203 6.722 3.224 1.00 98.31 131 HIS A C 1
ATOM 962 O O . HIS A 1 131 ? -4.672 7.779 2.814 1.00 98.31 131 HIS A O 1
ATOM 968 N N . PHE A 1 132 ? -4.141 6.435 4.518 1.00 97.94 132 PHE A N 1
ATOM 969 C CA . PHE A 1 132 ? -4.738 7.289 5.536 1.00 97.94 132 PHE A CA 1
ATOM 970 C C . PHE A 1 132 ? -3.699 7.617 6.600 1.00 97.94 132 PHE A C 1
ATOM 972 O O . PHE A 1 132 ? -3.267 6.739 7.349 1.00 97.94 132 PHE A O 1
ATOM 979 N N . THR A 1 133 ? -3.247 8.875 6.617 1.00 96.00 133 THR A N 1
ATOM 980 C CA . THR A 1 133 ? -2.114 9.312 7.442 1.00 96.00 133 THR A CA 1
ATOM 981 C C . THR A 1 133 ? -2.541 10.087 8.680 1.00 96.00 133 THR A C 1
ATOM 983 O O . THR A 1 133 ? -3.446 10.920 8.618 1.00 96.00 133 THR A O 1
ATOM 986 N N . THR A 1 134 ? -1.820 9.893 9.785 1.00 95.25 134 THR A N 1
ATOM 987 C CA . THR A 1 134 ? -2.055 10.611 11.051 1.00 95.25 134 THR A CA 1
ATOM 988 C C . THR A 1 134 ? -1.253 11.910 11.197 1.00 95.25 134 THR A C 1
ATOM 990 O O . THR A 1 134 ? -1.541 12.712 12.084 1.00 95.25 134 THR A O 1
ATOM 993 N N . ARG A 1 135 ? -0.268 12.156 10.318 1.00 93.56 135 ARG A N 1
ATOM 994 C CA . ARG A 1 135 ? 0.667 13.300 10.389 1.00 93.56 135 ARG A CA 1
ATOM 995 C C . ARG A 1 135 ? 0.019 14.675 10.564 1.00 93.56 135 ARG A C 1
ATOM 997 O O . ARG A 1 135 ? 0.573 15.521 11.257 1.00 93.56 135 ARG A O 1
ATOM 1004 N N . ASP A 1 136 ? -1.119 14.907 9.925 1.00 89.44 136 ASP A N 1
ATOM 1005 C CA . ASP A 1 136 ? -1.741 16.219 9.715 1.00 89.44 136 ASP A CA 1
ATOM 1006 C C . ASP A 1 136 ? -3.205 16.258 10.181 1.00 89.44 136 ASP A C 1
ATOM 1008 O O . ASP A 1 136 ? -3.918 17.223 9.910 1.00 89.44 136 ASP A O 1
ATOM 1012 N N . ARG A 1 137 ? -3.654 15.235 10.921 1.00 92.69 137 ARG A N 1
ATOM 1013 C CA . ARG A 1 137 ? -5.031 15.112 11.413 1.00 92.69 137 ARG A CA 1
ATOM 1014 C C . ARG A 1 137 ? -5.057 14.925 12.922 1.00 92.69 137 ARG A C 1
ATOM 1016 O O . ARG A 1 137 ? -4.335 14.093 13.463 1.00 92.69 137 ARG A O 1
ATOM 1023 N N . SER A 1 138 ? -5.928 15.677 13.591 1.00 95.56 138 SER A N 1
ATOM 1024 C CA . SER A 1 138 ? -6.243 15.436 15.002 1.00 95.56 138 SER A CA 1
ATOM 1025 C C . SER A 1 138 ? -7.047 14.155 15.168 1.00 95.56 138 SER A C 1
ATOM 1027 O O . SER A 1 138 ? -7.667 13.679 14.218 1.00 95.56 138 SER A O 1
ATOM 1029 N N . LEU A 1 139 ? -7.107 13.623 16.385 1.00 94.88 139 LEU A N 1
ATOM 1030 C CA . LEU A 1 139 ? -7.913 12.447 16.710 1.00 94.88 139 LEU A CA 1
ATOM 1031 C C . LEU A 1 139 ? -9.388 12.617 16.306 1.00 94.88 139 LEU A C 1
ATOM 1033 O O . LEU A 1 139 ? -10.017 11.687 15.804 1.00 94.88 139 LEU A O 1
ATOM 1037 N N . MET A 1 140 ? -9.935 13.822 16.484 1.00 95.38 140 MET A N 1
ATOM 1038 C CA . MET A 1 140 ? -11.281 14.164 16.019 1.00 95.38 140 MET A CA 1
ATOM 1039 C C . MET A 1 140 ? -11.366 14.160 14.486 1.00 95.38 140 MET A C 1
ATOM 1041 O O . MET A 1 140 ? -12.305 13.594 13.934 1.00 95.38 140 MET A O 1
ATOM 1045 N N . GLY A 1 141 ? -10.382 14.757 13.802 1.00 96.19 141 GLY A N 1
ATOM 1046 C CA . GLY A 1 141 ? -10.319 14.782 12.339 1.00 96.19 141 GLY A CA 1
ATOM 1047 C C . GLY A 1 141 ? -10.204 13.386 11.728 1.00 96.19 141 GLY A C 1
ATOM 1048 O O . GLY A 1 141 ? -10.929 13.076 10.793 1.00 96.19 141 GLY A O 1
ATOM 1049 N N . LEU A 1 142 ? -9.370 12.513 12.305 1.00 96.38 142 LEU A N 1
ATOM 1050 C CA . LEU A 1 142 ? -9.233 11.114 11.892 1.00 96.38 142 LEU A CA 1
ATOM 1051 C C . LEU A 1 142 ? -10.574 10.374 11.961 1.00 96.38 142 LEU A C 1
ATOM 1053 O O . LEU A 1 142 ? -10.976 9.740 10.990 1.00 96.38 142 LEU A O 1
ATOM 1057 N N . GLN A 1 143 ? -11.281 10.474 13.090 1.00 96.94 143 GLN A N 1
ATOM 1058 C CA . GLN A 1 143 ? -12.579 9.819 13.271 1.00 96.94 143 GLN A CA 1
ATOM 1059 C C . GLN A 1 143 ? -13.646 10.376 12.318 1.00 96.94 143 GLN A C 1
ATOM 1061 O O . GLN A 1 143 ? -14.375 9.600 11.702 1.00 96.94 143 GLN A O 1
ATOM 1066 N N . ALA A 1 144 ? -13.711 11.700 12.150 1.00 97.06 144 ALA A N 1
ATOM 1067 C CA . ALA A 1 144 ? -14.652 12.343 11.235 1.00 97.06 144 ALA A CA 1
ATOM 1068 C C . ALA A 1 144 ? -14.408 11.931 9.773 1.00 97.06 144 ALA A C 1
ATOM 1070 O O . ALA A 1 144 ? -15.351 11.559 9.073 1.00 97.06 144 ALA A O 1
ATOM 1071 N N . ASP A 1 145 ? -13.149 11.931 9.331 1.00 97.44 145 ASP A N 1
ATOM 1072 C CA . ASP A 1 145 ? -12.762 11.523 7.979 1.00 97.44 145 ASP A CA 1
ATOM 1073 C C . ASP A 1 145 ? -13.057 10.034 7.730 1.00 97.44 145 ASP A C 1
ATOM 1075 O O . ASP A 1 145 ? -13.521 9.684 6.647 1.00 97.44 145 ASP A O 1
ATOM 1079 N N . LEU A 1 146 ? -12.847 9.152 8.719 1.00 97.88 146 LEU A N 1
ATOM 1080 C CA . LEU A 1 146 ? -13.193 7.727 8.616 1.00 97.88 146 LEU A CA 1
ATOM 1081 C C . LEU A 1 146 ? -14.710 7.513 8.502 1.00 97.88 146 LEU A C 1
ATOM 1083 O O . LEU A 1 146 ? -15.156 6.758 7.638 1.00 97.88 146 LEU A O 1
ATOM 1087 N N . ILE A 1 147 ? -15.517 8.207 9.313 1.00 97.06 147 ILE A N 1
ATOM 1088 C CA . ILE A 1 147 ? -16.986 8.171 9.203 1.00 97.06 147 ILE A CA 1
ATOM 1089 C C . ILE A 1 147 ? -17.424 8.651 7.812 1.00 97.06 147 ILE A C 1
ATOM 1091 O O . ILE A 1 147 ? -18.251 8.008 7.162 1.00 97.06 147 ILE A O 1
ATOM 1095 N N . GLY A 1 148 ? -16.832 9.747 7.327 1.00 97.75 148 GLY A N 1
ATOM 1096 C CA . GLY A 1 148 ? -17.069 10.263 5.980 1.00 97.75 148 GLY A CA 1
ATOM 1097 C C . GLY A 1 148 ? -16.672 9.267 4.888 1.00 97.75 148 GLY A C 1
ATOM 1098 O O . GLY A 1 148 ? -17.433 9.056 3.945 1.00 97.75 148 GLY A O 1
ATOM 1099 N N . ALA A 1 149 ? -15.523 8.602 5.031 1.00 97.94 149 ALA A N 1
ATOM 1100 C CA . ALA A 1 149 ? -15.063 7.576 4.101 1.00 97.94 149 ALA A CA 1
ATOM 1101 C C . ALA A 1 149 ? -16.058 6.415 4.008 1.00 97.94 149 ALA A C 1
ATOM 1103 O O . ALA A 1 149 ? -16.460 6.047 2.902 1.00 97.94 149 ALA A O 1
ATOM 1104 N N . HIS A 1 150 ? -16.533 5.911 5.151 1.00 95.69 150 HIS A N 1
ATOM 1105 C CA . HIS A 1 150 ? -17.560 4.873 5.192 1.00 95.69 150 HIS A CA 1
ATOM 1106 C C . HIS A 1 150 ? -18.857 5.314 4.508 1.00 95.69 150 HIS A C 1
ATOM 1108 O O . HIS A 1 150 ? -19.383 4.592 3.663 1.00 95.69 150 HIS A O 1
ATOM 1114 N N . ALA A 1 151 ? -19.350 6.517 4.823 1.00 95.94 151 ALA A N 1
ATOM 1115 C CA . ALA A 1 151 ? -20.570 7.065 4.228 1.00 95.94 151 ALA A CA 1
ATOM 1116 C C . ALA A 1 151 ? -20.474 7.225 2.698 1.00 95.94 151 ALA A C 1
ATOM 1118 O O . ALA A 1 151 ? -21.482 7.139 2.000 1.00 95.94 151 ALA A O 1
ATOM 1119 N N . LEU A 1 152 ? -19.262 7.426 2.173 1.00 97.25 152 LEU A N 1
ATOM 1120 C CA . LEU A 1 152 ? -18.972 7.532 0.741 1.00 97.25 152 LEU A CA 1
ATOM 1121 C C . LEU A 1 152 ? -18.595 6.184 0.094 1.00 97.25 152 LEU A C 1
ATOM 1123 O O . LEU A 1 152 ? -18.277 6.140 -1.095 1.00 97.25 152 LEU A O 1
ATOM 1127 N N . GLY A 1 153 ? -18.630 5.085 0.855 1.00 95.50 153 GLY A N 1
ATOM 1128 C CA . GLY A 1 153 ? -18.340 3.733 0.376 1.00 95.50 153 GLY A CA 1
ATOM 1129 C C . GLY A 1 153 ? -16.851 3.408 0.220 1.00 95.50 153 GLY A C 1
ATOM 1130 O O . GLY A 1 153 ? -16.517 2.414 -0.421 1.00 95.50 153 GLY A O 1
ATOM 1131 N N . VAL A 1 154 ? -15.943 4.213 0.779 1.00 98.19 154 VAL A N 1
ATOM 1132 C CA . VAL A 1 154 ? -14.499 3.929 0.814 1.00 98.19 154 VAL A CA 1
ATOM 1133 C C . VAL A 1 154 ? -14.184 3.193 2.113 1.00 98.19 154 VAL A C 1
ATOM 1135 O O . VAL A 1 154 ? -14.122 3.793 3.185 1.00 98.19 154 VAL A O 1
ATOM 1138 N N . ARG A 1 155 ? -14.015 1.869 2.015 1.00 97.25 155 ARG A N 1
ATOM 1139 C CA . ARG A 1 155 ? -13.889 0.981 3.184 1.00 97.25 155 ARG A CA 1
ATOM 1140 C C . ARG A 1 155 ? -12.542 0.269 3.309 1.00 97.25 155 ARG A C 1
ATOM 1142 O O . ARG A 1 155 ? -12.302 -0.347 4.341 1.00 97.25 155 ARG A O 1
ATOM 1149 N N . ASN A 1 156 ? -11.660 0.343 2.310 1.00 98.50 156 ASN A N 1
ATOM 1150 C CA . ASN A 1 156 ? -10.305 -0.210 2.416 1.00 98.50 156 ASN A CA 1
ATOM 1151 C C . ASN A 1 156 ? -9.338 0.904 2.820 1.00 98.50 156 ASN A C 1
ATOM 1153 O O . ASN A 1 156 ? -9.133 1.854 2.064 1.00 98.50 156 ASN A O 1
ATOM 1157 N N . ILE A 1 157 ? -8.759 0.790 4.012 1.00 98.62 157 ILE A N 1
ATOM 1158 C CA . ILE A 1 157 ? -7.906 1.815 4.615 1.00 98.62 157 ILE A CA 1
ATOM 1159 C C . ILE A 1 157 ? -6.500 1.248 4.792 1.00 98.62 157 ILE A C 1
ATOM 1161 O O . ILE A 1 157 ? -6.332 0.271 5.515 1.00 98.62 157 ILE A O 1
ATOM 1165 N N . LEU A 1 158 ? -5.486 1.874 4.195 1.00 98.75 158 LEU A N 1
ATOM 1166 C CA . LEU A 1 158 ? -4.086 1.634 4.546 1.00 98.75 158 LEU A CA 1
ATOM 1167 C C . LEU A 1 158 ? -3.677 2.609 5.655 1.00 98.75 158 LEU A C 1
ATOM 1169 O O . LEU A 1 158 ? -3.479 3.798 5.407 1.00 98.75 158 LEU A O 1
ATOM 1173 N N . ALA A 1 159 ? -3.568 2.100 6.882 1.00 98.50 159 ALA A N 1
ATOM 1174 C CA . ALA A 1 159 ? -3.266 2.893 8.067 1.00 98.50 159 ALA A CA 1
ATOM 1175 C C . ALA A 1 159 ? -1.772 3.245 8.143 1.00 98.50 159 ALA A C 1
ATOM 1177 O O . ALA A 1 159 ? -0.911 2.372 8.291 1.00 98.50 159 ALA A O 1
ATOM 1178 N N . LEU A 1 160 ? -1.458 4.541 8.074 1.00 97.62 160 LEU A N 1
ATOM 1179 C CA . LEU A 1 160 ? -0.092 5.058 8.012 1.00 97.62 160 LEU A CA 1
ATOM 1180 C C . LEU A 1 160 ? 0.134 6.158 9.052 1.00 97.62 160 LEU A C 1
ATOM 1182 O O . LEU A 1 160 ? -0.737 6.974 9.330 1.00 97.62 160 LEU A O 1
ATOM 1186 N N . THR A 1 161 ? 1.355 6.243 9.579 1.00 95.44 161 THR A N 1
ATOM 1187 C CA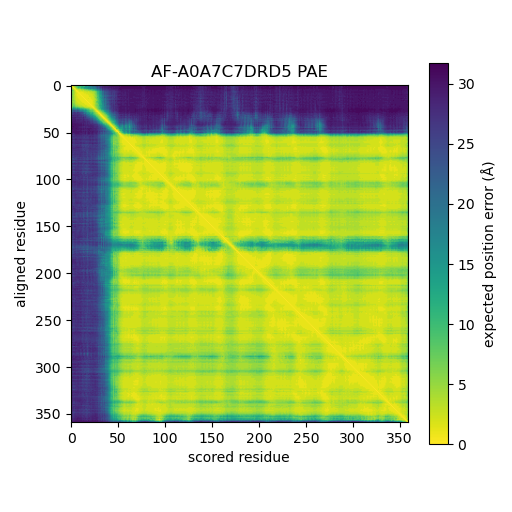 . THR A 1 161 ? 1.773 7.423 10.352 1.00 95.44 161 THR A CA 1
ATOM 1188 C C . THR A 1 161 ? 1.927 8.628 9.408 1.00 95.44 161 THR A C 1
ATOM 1190 O O . THR A 1 161 ? 1.442 9.721 9.686 1.00 95.44 161 THR A O 1
ATOM 1193 N N . GLY A 1 162 ? 2.509 8.397 8.228 1.00 89.56 162 GLY A N 1
ATOM 1194 C CA . GLY A 1 162 ? 2.749 9.412 7.204 1.00 89.56 162 GLY A CA 1
ATOM 1195 C C . GLY A 1 162 ? 4.099 10.110 7.354 1.00 89.56 162 GLY A C 1
ATOM 1196 O O . GLY A 1 162 ? 4.657 10.201 8.450 1.00 89.56 162 GLY A O 1
ATOM 1197 N N . ASP A 1 163 ? 4.606 10.606 6.228 1.00 86.75 163 ASP A N 1
ATOM 1198 C CA . ASP A 1 163 ? 5.880 11.319 6.156 1.00 86.75 163 ASP A CA 1
ATOM 1199 C C . ASP A 1 163 ? 5.877 12.574 7.041 1.00 86.75 163 ASP A C 1
ATOM 1201 O O . ASP A 1 163 ? 4.884 13.312 7.048 1.00 86.75 163 ASP A O 1
ATOM 1205 N N . PRO A 1 164 ? 6.975 12.863 7.763 1.00 85.06 164 PRO A N 1
ATOM 1206 C CA . PRO A 1 164 ? 7.064 14.083 8.545 1.00 85.06 164 PRO A CA 1
ATOM 1207 C C . PRO A 1 164 ? 7.005 15.321 7.635 1.00 85.06 164 PRO A C 1
ATOM 1209 O O . PRO A 1 164 ? 7.636 15.328 6.573 1.00 85.06 164 PRO A O 1
ATOM 1212 N N . PRO A 1 165 ? 6.324 16.410 8.054 1.00 81.44 165 PRO A N 1
ATOM 1213 C CA . PRO A 1 165 ? 6.212 17.637 7.255 1.00 81.44 165 PRO A CA 1
ATOM 1214 C C . PRO A 1 165 ? 7.550 18.247 6.813 1.00 81.44 165 PRO A C 1
ATOM 1216 O O . PRO A 1 165 ? 7.601 18.985 5.832 1.00 81.44 165 PRO A O 1
ATOM 1219 N N . SER A 1 166 ? 8.647 17.926 7.506 1.00 78.94 166 SER A N 1
ATOM 1220 C CA . SER A 1 166 ? 10.008 18.351 7.161 1.00 78.94 166 SER A CA 1
ATOM 1221 C C . SER A 1 166 ? 10.505 17.828 5.806 1.00 78.94 166 SER A C 1
ATOM 1223 O O . SER A 1 166 ? 11.384 18.463 5.216 1.00 78.94 166 SER A O 1
ATOM 1225 N N . LEU A 1 167 ? 9.949 16.715 5.308 1.00 78.00 167 LEU A N 1
ATOM 1226 C CA . LEU A 1 167 ? 10.230 16.180 3.968 1.00 78.00 167 LEU A CA 1
ATOM 1227 C C . LEU A 1 167 ? 9.484 16.935 2.858 1.00 78.00 167 LEU A C 1
ATOM 1229 O O . LEU A 1 167 ? 9.905 16.905 1.701 1.00 78.00 167 LEU A O 1
ATOM 1233 N N . GLY A 1 168 ? 8.397 17.619 3.213 1.00 76.44 168 GLY A N 1
ATOM 1234 C CA . GLY A 1 168 ? 7.553 18.358 2.289 1.00 76.44 168 GLY A CA 1
ATOM 1235 C C . GLY A 1 168 ? 8.047 19.770 1.980 1.00 76.44 168 GLY A C 1
ATOM 1236 O O . GLY A 1 168 ? 8.994 20.298 2.569 1.00 76.44 168 GLY A O 1
ATOM 1237 N N . ASP A 1 169 ? 7.335 20.419 1.059 1.00 79.00 169 ASP A N 1
ATOM 1238 C CA . ASP A 1 169 ? 7.605 21.809 0.670 1.00 79.00 169 ASP A CA 1
ATOM 1239 C C . ASP A 1 169 ? 7.090 22.798 1.746 1.00 79.00 169 ASP A C 1
ATOM 1241 O O . ASP A 1 169 ? 7.591 23.914 1.883 1.00 79.00 169 ASP A O 1
ATOM 1245 N N . THR A 1 170 ? 6.124 22.373 2.569 1.00 73.12 170 THR A N 1
ATOM 1246 C CA . THR A 1 170 ? 5.489 23.152 3.645 1.00 73.12 170 THR A CA 1
ATOM 1247 C C . THR A 1 170 ? 6.089 22.834 5.015 1.00 73.12 170 THR A C 1
ATOM 1249 O O . THR A 1 170 ? 5.396 22.400 5.934 1.00 73.12 170 THR A O 1
ATOM 1252 N N . LYS A 1 171 ? 7.389 23.099 5.179 1.00 74.19 171 LYS A N 1
ATOM 1253 C CA . LYS A 1 171 ? 8.148 22.791 6.412 1.00 74.19 171 LYS A CA 1
ATOM 1254 C C . LYS A 1 171 ? 7.637 23.480 7.686 1.00 74.19 171 LYS A C 1
ATOM 1256 O O . LYS A 1 171 ? 8.037 23.102 8.779 1.00 74.19 171 LYS A O 1
ATOM 1261 N N . GLN A 1 172 ? 6.792 24.503 7.547 1.00 74.25 172 GLN A N 1
ATOM 1262 C CA . GLN A 1 172 ? 6.170 25.229 8.661 1.00 74.25 172 GLN A CA 1
ATOM 1263 C C . GLN A 1 172 ? 4.871 24.579 9.161 1.00 74.25 172 GLN A C 1
ATOM 1265 O O . GLN A 1 172 ? 4.298 25.059 10.134 1.00 74.25 172 GLN A O 1
ATOM 1270 N N . SER A 1 173 ? 4.381 23.525 8.499 1.00 77.56 173 SER A N 1
ATOM 1271 C CA . SER A 1 173 ? 3.161 22.839 8.924 1.00 77.56 173 SER A CA 1
ATOM 1272 C C . SER A 1 173 ? 3.368 22.143 10.265 1.00 77.56 173 SER A C 1
ATOM 1274 O O . SER A 1 173 ? 4.350 21.423 10.455 1.00 77.56 173 SER A O 1
ATOM 1276 N N . THR A 1 174 ? 2.411 22.317 11.175 1.00 80.25 174 THR A N 1
ATOM 1277 C CA . THR A 1 174 ? 2.383 21.594 12.447 1.00 80.25 174 THR A CA 1
ATOM 1278 C C . THR A 1 174 ? 2.106 20.122 12.185 1.00 80.25 174 THR A C 1
ATOM 1280 O O . THR A 1 174 ? 1.155 19.781 11.483 1.00 80.25 174 THR A O 1
ATOM 1283 N N . ALA A 1 175 ? 2.933 19.256 12.760 1.00 82.00 175 ALA A N 1
ATOM 1284 C CA . ALA A 1 175 ? 2.644 17.837 12.812 1.00 82.00 175 ALA A CA 1
ATOM 1285 C C . ALA A 1 175 ? 1.719 17.556 14.002 1.00 82.00 175 ALA A C 1
ATOM 1287 O O . ALA A 1 175 ? 1.996 18.027 15.105 1.00 82.00 175 ALA A O 1
ATOM 1288 N N . VAL A 1 176 ? 0.622 16.835 13.770 1.00 87.00 176 VAL A N 1
ATOM 1289 C CA . VAL A 1 176 ? -0.389 16.559 14.798 1.00 87.00 176 VAL A CA 1
ATOM 1290 C C . VAL A 1 176 ? -0.023 15.294 15.565 1.00 87.00 176 VAL A C 1
ATOM 1292 O O . VAL A 1 176 ? 0.275 15.381 16.749 1.00 87.00 176 VAL A O 1
ATOM 1295 N N . TYR A 1 177 ? 0.049 14.145 14.880 1.00 86.25 177 TYR A N 1
ATOM 1296 C CA . TYR A 1 177 ? 0.487 12.865 15.454 1.00 86.25 177 TYR A CA 1
ATOM 1297 C C . TYR A 1 177 ? -0.161 12.517 16.808 1.00 86.25 177 TYR A C 1
ATOM 1299 O O . TYR A 1 177 ? 0.488 11.913 17.661 1.00 86.25 177 TYR A O 1
ATOM 1307 N N . ASP A 1 178 ? -1.448 12.842 16.993 1.00 90.81 178 ASP A N 1
ATOM 1308 C CA . ASP A 1 178 ? -2.202 12.434 18.192 1.00 90.81 178 ASP A CA 1
ATOM 1309 C C . ASP A 1 178 ? -2.131 10.907 18.395 1.00 90.81 178 ASP A C 1
ATOM 1311 O O . ASP A 1 178 ? -2.142 10.418 19.523 1.00 90.81 178 ASP A O 1
ATOM 1315 N N . VAL A 1 179 ? -2.024 10.157 17.291 1.00 94.94 179 VAL A N 1
ATOM 1316 C CA . VAL A 1 179 ? -1.725 8.722 17.252 1.00 94.94 179 VAL A CA 1
ATOM 1317 C C . VAL A 1 179 ? -0.783 8.391 16.089 1.00 94.94 179 VAL A C 1
ATOM 1319 O O . VAL A 1 179 ? -0.691 9.138 15.110 1.00 94.94 179 VAL A O 1
ATOM 1322 N N . ASP A 1 180 ? -0.096 7.251 16.161 1.00 96.25 180 ASP A N 1
ATOM 1323 C CA . ASP A 1 180 ? 0.653 6.679 15.037 1.00 96.25 180 ASP A CA 1
ATOM 1324 C C . ASP A 1 180 ? -0.192 5.643 14.263 1.00 96.25 180 ASP A C 1
ATOM 1326 O O . ASP A 1 180 ? -1.377 5.449 14.541 1.00 96.25 180 ASP A O 1
ATOM 1330 N N . SER A 1 181 ? 0.406 4.962 13.279 1.00 97.25 181 SER A N 1
ATOM 1331 C CA . SER A 1 181 ? -0.271 3.892 12.523 1.00 97.25 181 SER A CA 1
ATOM 1332 C C . SER A 1 181 ? -0.819 2.756 13.395 1.00 97.25 181 SER A C 1
ATOM 1334 O O . SER A 1 181 ? -1.866 2.215 13.055 1.00 97.25 181 SER A O 1
ATOM 1336 N N . ILE A 1 182 ? -0.174 2.399 14.511 1.00 97.94 182 ILE A N 1
ATOM 1337 C CA . ILE A 1 182 ? -0.673 1.351 15.418 1.00 97.94 182 ILE A CA 1
ATOM 1338 C C . ILE A 1 182 ? -1.935 1.852 16.125 1.00 97.94 182 ILE A C 1
ATOM 1340 O O . ILE A 1 182 ? -2.941 1.144 16.184 1.00 97.94 182 ILE A O 1
ATOM 1344 N N . GLY A 1 183 ? -1.906 3.094 16.616 1.00 97.94 183 GLY A N 1
ATOM 1345 C CA . GLY A 1 183 ? -3.083 3.734 17.201 1.00 97.94 183 GLY A CA 1
ATOM 1346 C C . GLY A 1 183 ? -4.237 3.853 16.203 1.00 97.94 183 GLY A C 1
ATOM 1347 O O . GLY A 1 183 ? -5.366 3.502 16.536 1.00 97.94 183 GLY A O 1
ATOM 1348 N N . LEU A 1 184 ? -3.958 4.255 14.959 1.00 98.44 184 LEU A N 1
ATOM 1349 C CA . LEU A 1 184 ? -4.962 4.340 13.897 1.00 98.44 184 LEU A CA 1
ATOM 1350 C C . LEU A 1 184 ? -5.616 2.983 13.597 1.00 98.44 184 LEU A C 1
ATOM 1352 O O . LEU A 1 184 ? -6.836 2.921 13.476 1.00 98.44 184 LEU A O 1
ATOM 1356 N N . VAL A 1 185 ? -4.840 1.896 13.529 1.00 98.50 185 VAL A N 1
ATOM 1357 C CA . VAL A 1 185 ? -5.391 0.541 13.348 1.00 98.50 185 VAL A CA 1
ATOM 1358 C C . VAL A 1 185 ? -6.390 0.206 14.456 1.00 98.50 185 VAL A C 1
ATOM 1360 O O . VAL A 1 185 ? -7.506 -0.216 14.160 1.00 98.50 185 VAL A O 1
ATOM 1363 N N . ARG A 1 186 ? -6.035 0.472 15.719 1.00 97.75 186 ARG A N 1
ATOM 1364 C CA . ARG A 1 186 ? -6.926 0.226 16.865 1.00 97.75 186 ARG A CA 1
ATOM 1365 C C . ARG A 1 186 ? -8.204 1.064 16.791 1.00 97.75 186 ARG A C 1
ATOM 1367 O O . ARG A 1 186 ? -9.271 0.557 17.116 1.00 97.75 186 ARG A O 1
ATOM 1374 N N . ILE A 1 187 ? -8.117 2.319 16.343 1.00 97.94 187 ILE A N 1
ATOM 1375 C CA . ILE A 1 187 ? -9.292 3.184 16.139 1.00 97.94 187 ILE A CA 1
ATOM 1376 C C . ILE A 1 187 ? -10.228 2.579 15.088 1.00 97.94 187 ILE A C 1
ATOM 1378 O O . ILE A 1 187 ? -11.422 2.436 15.345 1.00 97.94 187 ILE A O 1
ATOM 1382 N N . ILE A 1 188 ? -9.697 2.191 13.925 1.00 97.88 188 ILE A N 1
ATOM 1383 C CA . ILE A 1 188 ? -10.518 1.618 12.851 1.00 97.88 188 ILE A CA 1
ATOM 1384 C C . ILE A 1 188 ? -11.116 0.274 13.293 1.00 97.88 188 ILE A C 1
ATOM 1386 O O . ILE A 1 188 ? -12.268 -0.019 12.977 1.00 97.88 188 ILE A O 1
ATOM 1390 N N . ASN A 1 189 ? -10.386 -0.524 14.077 1.00 96.50 189 ASN A N 1
ATOM 1391 C CA . ASN A 1 189 ? -10.920 -1.772 14.615 1.00 96.50 189 ASN A CA 1
ATOM 1392 C C . ASN A 1 189 ? -12.082 -1.535 15.596 1.00 96.50 189 ASN A C 1
ATOM 1394 O O . ASN A 1 189 ? -13.089 -2.227 15.517 1.00 96.50 189 ASN A O 1
ATOM 1398 N N . ARG A 1 190 ? -12.017 -0.498 16.441 1.00 95.69 190 ARG A N 1
ATOM 1399 C CA . ARG A 1 190 ? -13.164 -0.104 17.282 1.00 95.69 190 ARG A CA 1
ATOM 1400 C C . ARG A 1 190 ? -14.383 0.298 16.451 1.00 95.69 190 ARG A C 1
ATOM 1402 O O . ARG A 1 190 ? -15.498 -0.105 16.768 1.00 95.69 190 ARG A O 1
ATOM 1409 N N . PHE A 1 191 ? -14.175 1.007 15.340 1.00 95.44 191 PHE A N 1
ATOM 1410 C CA . PHE A 1 191 ? -15.265 1.311 14.407 1.00 95.44 191 PHE A CA 1
ATOM 1411 C C . PHE A 1 191 ? -15.859 0.027 13.812 1.00 95.44 191 PHE A C 1
ATOM 1413 O O . PHE A 1 191 ? -17.073 -0.069 13.641 1.00 95.44 191 PHE A O 1
ATOM 1420 N N . ASN A 1 192 ? -15.037 -0.990 13.541 1.00 94.81 192 ASN A N 1
ATOM 1421 C CA . ASN A 1 192 ? -15.519 -2.313 13.132 1.00 94.81 192 ASN A CA 1
ATOM 1422 C C . ASN A 1 192 ? -16.309 -3.036 14.233 1.00 94.81 192 ASN A C 1
ATOM 1424 O O . ASN A 1 192 ? -17.218 -3.799 13.906 1.00 94.81 192 ASN A O 1
ATOM 1428 N N . ASP A 1 193 ? -16.036 -2.744 15.503 1.00 93.06 193 ASP A N 1
ATOM 1429 C CA . ASP A 1 193 ? -16.841 -3.193 16.644 1.00 93.06 193 ASP A CA 1
ATOM 1430 C C . ASP A 1 193 ? -18.122 -2.359 16.845 1.00 93.06 193 ASP A C 1
ATOM 1432 O O . ASP A 1 193 ? -18.977 -2.729 17.648 1.00 93.06 193 ASP A O 1
ATOM 1436 N N . GLY A 1 194 ? -18.299 -1.277 16.077 1.00 92.81 194 GLY A N 1
ATOM 1437 C CA . GLY A 1 194 ? -19.469 -0.396 16.128 1.00 92.81 194 GLY A CA 1
ATOM 1438 C C . GLY A 1 194 ? -19.392 0.684 17.204 1.00 92.81 194 GLY A C 1
ATOM 1439 O O . GLY A 1 194 ? -20.421 1.244 17.570 1.00 92.81 194 GLY A O 1
ATOM 1440 N N . VAL A 1 195 ? -18.194 0.984 17.716 1.00 94.81 195 VAL A N 1
ATOM 1441 C CA . VAL A 1 195 ? -17.991 1.996 18.760 1.00 94.81 195 VAL A CA 1
ATOM 1442 C C . VAL A 1 195 ? -16.881 2.974 18.403 1.00 94.81 195 VAL A C 1
ATOM 1444 O O . VAL A 1 195 ? -15.881 2.616 17.781 1.00 94.81 195 VAL A O 1
ATOM 1447 N N . ASP A 1 196 ? -17.015 4.218 18.851 1.00 93.94 196 ASP A N 1
ATOM 1448 C CA . ASP A 1 196 ? -15.963 5.215 18.680 1.00 93.94 196 ASP A CA 1
ATOM 1449 C C . ASP A 1 196 ? -14.823 5.053 19.714 1.00 93.94 196 ASP A C 1
ATOM 1451 O O . ASP A 1 196 ? -14.792 4.128 20.545 1.00 93.94 196 ASP A O 1
ATOM 1455 N N . VAL A 1 197 ? -13.840 5.959 19.677 1.00 92.56 197 VAL A N 1
ATOM 1456 C CA . VAL A 1 197 ? -12.719 5.957 20.636 1.00 92.56 197 VAL A CA 1
ATOM 1457 C C . VAL A 1 197 ? -13.177 6.222 22.074 1.00 92.56 197 VAL A C 1
ATOM 1459 O O . VAL A 1 197 ? -12.570 5.696 23.004 1.00 92.56 197 VAL A O 1
ATOM 1462 N N . ALA A 1 198 ? -14.256 6.982 22.268 1.00 94.00 198 ALA A N 1
ATOM 1463 C CA . ALA A 1 198 ? -14.855 7.234 23.577 1.00 94.00 198 ALA A CA 1
ATOM 1464 C C . ALA A 1 198 ? -15.768 6.085 24.057 1.00 94.00 198 ALA A C 1
ATOM 1466 O O . ALA A 1 198 ? -16.225 6.109 25.199 1.00 94.00 198 ALA A O 1
ATOM 1467 N N . GLY A 1 199 ? -16.013 5.074 23.217 1.00 92.56 199 GLY A N 1
ATOM 1468 C CA . GLY A 1 199 ? -16.903 3.952 23.514 1.00 92.56 199 GLY A CA 1
ATOM 1469 C C . GLY A 1 199 ? -18.380 4.254 23.279 1.00 92.56 199 GLY A C 1
ATOM 1470 O O . GLY A 1 199 ? -19.224 3.504 23.762 1.00 92.56 199 GLY A O 1
ATOM 1471 N N . GLN A 1 200 ? -18.698 5.331 22.562 1.00 95.06 200 GLN A N 1
ATOM 1472 C CA . GLN A 1 200 ? -20.064 5.621 22.150 1.00 95.06 200 GLN A CA 1
ATOM 1473 C C . GLN A 1 200 ? -20.471 4.694 21.009 1.00 95.06 200 GLN A C 1
ATOM 1475 O O . GLN A 1 200 ? -19.692 4.450 20.086 1.00 95.06 200 GLN A O 1
ATOM 1480 N N . ASP A 1 201 ? -21.699 4.191 21.088 1.00 95.25 201 ASP A N 1
ATOM 1481 C CA . ASP A 1 201 ? -22.309 3.375 20.043 1.00 95.25 201 ASP A CA 1
ATOM 1482 C C . ASP A 1 201 ? -22.486 4.192 18.754 1.00 95.25 201 ASP A C 1
ATOM 1484 O O . ASP A 1 201 ? -22.991 5.318 18.774 1.00 95.25 201 ASP A O 1
ATOM 1488 N N . MET A 1 202 ? -22.064 3.614 17.631 1.00 91.62 202 MET A N 1
ATOM 1489 C CA . MET A 1 202 ? -22.171 4.198 16.293 1.00 91.62 202 MET A CA 1
ATOM 1490 C C . MET A 1 202 ? -23.402 3.684 15.528 1.00 91.62 202 MET A C 1
ATOM 1492 O O . MET A 1 202 ? -23.607 4.045 14.367 1.00 91.62 202 MET A O 1
ATOM 1496 N N . GLY A 1 203 ? -24.217 2.827 16.152 1.00 89.69 203 GLY A N 1
ATOM 1497 C CA . GLY A 1 203 ? -25.465 2.273 15.621 1.00 89.69 203 GLY A CA 1
ATOM 1498 C C . GLY A 1 203 ? -25.281 1.139 14.609 1.00 89.69 203 GLY A C 1
ATOM 1499 O O . GLY A 1 203 ? -26.219 0.386 14.357 1.00 89.69 203 GLY A O 1
ATOM 1500 N N . GLN A 1 204 ? -24.086 0.990 14.034 1.00 88.25 204 GLN A N 1
ATOM 1501 C CA . GLN A 1 204 ? -23.706 -0.123 13.165 1.00 88.25 204 GLN A CA 1
ATOM 1502 C C . GLN A 1 204 ? -22.192 -0.347 13.193 1.00 88.25 204 GLN A C 1
ATOM 1504 O O . GLN A 1 204 ? -21.415 0.565 13.478 1.00 88.25 204 GLN A O 1
ATOM 1509 N N . LYS A 1 205 ? -21.768 -1.557 12.822 1.00 91.81 205 LYS A N 1
ATOM 1510 C CA . LYS A 1 205 ? -20.355 -1.873 12.582 1.00 91.81 205 LYS A CA 1
ATOM 1511 C C . LYS A 1 205 ? -19.853 -1.182 11.313 1.00 91.81 205 LYS A C 1
ATOM 1513 O O . LYS A 1 205 ? -20.538 -1.197 10.295 1.00 91.81 205 LYS A O 1
ATOM 1518 N N . GLY A 1 206 ? -18.634 -0.648 11.349 1.00 90.69 206 GLY A N 1
ATOM 1519 C CA . GLY A 1 206 ? -18.023 0.051 10.213 1.00 90.69 206 GLY A CA 1
ATOM 1520 C C . GLY A 1 206 ? -17.590 -0.856 9.055 1.00 90.69 206 GLY A C 1
ATOM 1521 O O . GLY A 1 206 ? -17.510 -0.405 7.919 1.00 90.69 206 GLY A O 1
AT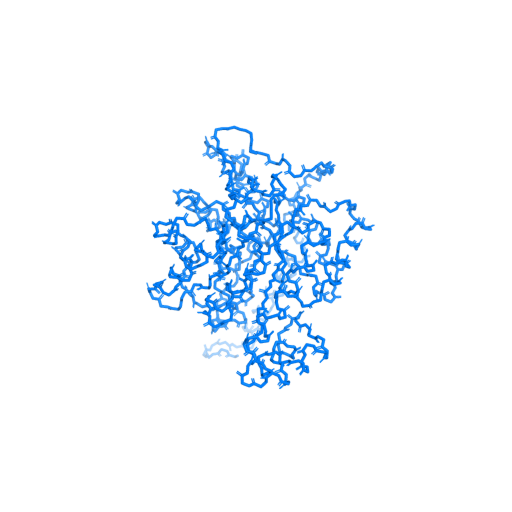OM 1522 N N . GLY A 1 207 ? -17.301 -2.139 9.298 1.00 92.25 207 GLY A N 1
ATOM 1523 C CA . GLY A 1 207 ? -16.935 -3.088 8.234 1.00 92.25 207 GLY A CA 1
ATOM 1524 C C . GLY A 1 207 ? -15.784 -2.627 7.322 1.00 92.25 207 GLY A C 1
ATOM 1525 O O . GLY A 1 207 ? -15.778 -2.937 6.128 1.00 92.25 207 GLY A O 1
ATOM 1526 N N . PHE A 1 208 ? -14.835 -1.862 7.860 1.00 96.50 208 PHE A N 1
ATOM 1527 C CA . PHE A 1 208 ? -13.610 -1.464 7.183 1.00 96.50 208 PHE A CA 1
ATOM 1528 C C . PHE A 1 208 ? -12.672 -2.652 7.016 1.00 96.50 208 PHE A C 1
ATOM 1530 O O . PHE A 1 208 ? -12.493 -3.468 7.920 1.00 96.50 208 PHE A O 1
ATOM 1537 N N . THR A 1 209 ? -11.980 -2.678 5.884 1.00 97.62 209 THR A N 1
ATOM 1538 C CA . THR A 1 209 ? -10.810 -3.527 5.682 1.00 97.62 209 THR A CA 1
ATOM 1539 C C . THR A 1 209 ? -9.559 -2.718 5.968 1.00 97.62 209 THR A C 1
ATOM 1541 O O . THR A 1 209 ? -9.308 -1.686 5.348 1.00 97.62 209 THR A O 1
ATOM 1544 N N . ILE A 1 210 ? -8.781 -3.198 6.930 1.00 98.31 210 ILE A N 1
ATOM 1545 C CA . ILE A 1 210 ? -7.612 -2.507 7.473 1.00 98.31 210 ILE A CA 1
ATOM 1546 C C . ILE A 1 210 ? -6.352 -3.122 6.871 1.00 98.31 210 ILE A C 1
ATOM 1548 O O . ILE A 1 210 ? -6.045 -4.283 7.136 1.00 98.31 210 ILE A O 1
ATOM 1552 N N . ALA A 1 211 ? -5.619 -2.338 6.095 1.00 98.56 211 ALA A N 1
ATOM 1553 C CA . ALA A 1 211 ? -4.279 -2.650 5.635 1.00 98.56 211 ALA A CA 1
ATOM 1554 C C . ALA A 1 211 ? -3.247 -1.897 6.476 1.00 98.56 211 ALA A C 1
ATOM 1556 O O . ALA A 1 211 ? -3.508 -0.796 6.972 1.00 98.56 211 ALA A O 1
ATOM 1557 N N . VAL A 1 212 ? -2.052 -2.462 6.603 1.00 98.62 212 VAL A N 1
ATOM 1558 C CA . VAL A 1 212 ? -0.922 -1.820 7.286 1.00 98.62 212 VAL A CA 1
ATOM 1559 C C . VAL A 1 212 ? 0.325 -1.879 6.424 1.00 98.62 212 VAL A C 1
ATOM 1561 O O . VAL A 1 212 ? 0.467 -2.770 5.597 1.00 98.62 212 VAL A O 1
ATOM 1564 N N . ALA A 1 213 ? 1.231 -0.919 6.599 1.00 97.31 213 ALA A N 1
ATOM 1565 C CA . ALA A 1 213 ? 2.532 -0.978 5.943 1.00 97.31 213 ALA A CA 1
ATOM 1566 C C . ALA A 1 213 ? 3.523 -1.820 6.757 1.00 97.31 213 ALA A C 1
ATOM 1568 O O . ALA A 1 213 ? 3.577 -1.686 7.988 1.00 97.31 213 ALA A O 1
ATOM 1569 N N . CYS A 1 214 ? 4.350 -2.598 6.067 1.00 95.56 214 CYS A N 1
ATOM 1570 C CA . CYS A 1 214 ? 5.588 -3.168 6.597 1.00 95.56 214 CYS A CA 1
ATOM 1571 C C . CYS A 1 214 ? 6.752 -2.857 5.653 1.00 95.56 214 CYS A C 1
ATOM 1573 O O . CYS A 1 214 ? 6.573 -2.782 4.439 1.00 95.56 214 CYS A O 1
ATOM 1575 N N . ASP A 1 215 ? 7.951 -2.672 6.183 1.00 95.62 215 ASP A N 1
ATOM 1576 C CA . ASP A 1 215 ? 9.117 -2.347 5.364 1.00 95.62 215 ASP A CA 1
ATOM 1577 C C . ASP A 1 215 ? 10.243 -3.383 5.547 1.00 95.62 215 ASP A C 1
ATOM 1579 O O . ASP A 1 215 ? 11.050 -3.269 6.471 1.00 95.62 215 ASP A O 1
ATOM 1583 N N . PRO A 1 216 ? 10.342 -4.395 4.661 1.00 95.62 216 PRO A N 1
ATOM 1584 C CA . PRO A 1 216 ? 11.385 -5.417 4.753 1.00 95.62 216 PRO A CA 1
ATOM 1585 C C . PRO A 1 216 ? 12.790 -4.874 4.432 1.00 95.62 216 PRO A C 1
ATOM 1587 O O . PRO A 1 216 ? 13.763 -5.619 4.496 1.00 95.62 216 PRO A O 1
ATOM 1590 N N . THR A 1 217 ? 12.912 -3.590 4.078 1.00 93.75 217 THR A N 1
ATOM 1591 C CA . THR A 1 217 ? 14.178 -2.937 3.720 1.00 93.75 217 THR A CA 1
ATOM 1592 C C . THR A 1 217 ? 14.805 -2.156 4.880 1.00 93.75 217 THR A C 1
ATOM 1594 O O . THR A 1 217 ? 15.897 -1.595 4.748 1.00 93.75 217 THR A O 1
ATOM 1597 N N . ARG A 1 218 ? 14.131 -2.102 6.039 1.00 93.00 218 ARG A N 1
ATOM 1598 C CA . ARG A 1 218 ? 14.603 -1.362 7.217 1.00 93.00 218 ARG A CA 1
ATOM 1599 C C . ARG A 1 218 ? 15.915 -1.939 7.734 1.00 93.00 218 ARG A C 1
ATOM 1601 O O . ARG A 1 218 ? 16.058 -3.144 7.907 1.00 93.00 218 ARG A O 1
ATOM 1608 N N . SER A 1 219 ? 16.844 -1.045 8.075 1.00 91.31 219 SER A N 1
ATOM 1609 C CA . SER A 1 219 ? 18.118 -1.418 8.698 1.00 91.31 219 SER A CA 1
ATOM 1610 C C . SER A 1 219 ? 17.925 -2.090 10.060 1.00 91.31 219 SER A C 1
ATOM 1612 O O . SER A 1 219 ? 18.618 -3.052 10.375 1.00 91.31 219 SER A O 1
ATOM 1614 N N . ASP A 1 220 ? 16.969 -1.601 10.855 1.00 95.50 220 ASP A N 1
ATOM 1615 C CA . ASP A 1 220 ? 16.522 -2.244 12.091 1.00 95.50 220 ASP A CA 1
ATOM 1616 C C . ASP A 1 220 ? 15.266 -3.082 11.817 1.00 95.50 220 ASP A C 1
ATOM 1618 O O . ASP A 1 220 ? 14.129 -2.660 12.053 1.00 95.50 220 ASP A O 1
ATOM 1622 N N . LEU A 1 221 ? 15.490 -4.272 11.257 1.00 96.00 221 LEU A N 1
ATOM 1623 C CA . LEU A 1 221 ? 14.420 -5.204 10.901 1.00 96.00 221 LEU A CA 1
ATOM 1624 C C . LEU A 1 221 ? 13.702 -5.759 12.141 1.00 96.00 221 LEU A C 1
ATOM 1626 O O . LEU A 1 221 ? 12.508 -6.035 12.090 1.00 96.00 221 LEU A O 1
ATOM 1630 N N . VAL A 1 222 ? 14.411 -5.877 13.268 1.00 97.94 222 VAL A N 1
ATOM 1631 C CA . VAL A 1 222 ? 13.867 -6.349 14.552 1.00 97.94 222 VAL A CA 1
ATOM 1632 C C . VAL A 1 222 ? 12.794 -5.385 15.050 1.00 97.94 222 VAL A C 1
ATOM 1634 O O . VAL A 1 222 ? 11.682 -5.814 15.371 1.00 97.94 222 VAL A O 1
ATOM 1637 N N . GLN A 1 223 ? 13.094 -4.083 15.056 1.00 97.56 223 GLN A N 1
ATOM 1638 C CA . GLN A 1 223 ? 12.121 -3.054 15.409 1.00 97.56 223 GLN A CA 1
ATOM 1639 C C . GLN A 1 223 ? 10.936 -3.032 14.438 1.00 97.56 223 GLN A C 1
ATOM 1641 O O . GLN A 1 223 ? 9.793 -2.890 14.879 1.00 97.56 223 GLN A O 1
ATOM 1646 N N . GLU A 1 224 ? 11.179 -3.156 13.131 1.00 97.31 224 GLU A N 1
ATOM 1647 C CA . GLU A 1 224 ? 10.093 -3.165 12.147 1.00 97.31 224 GLU A CA 1
ATOM 1648 C C . GLU A 1 224 ? 9.162 -4.369 12.340 1.00 97.31 224 GLU A C 1
ATOM 1650 O O . GLU A 1 224 ? 7.945 -4.194 12.340 1.00 97.31 224 GLU A O 1
ATOM 1655 N N . VAL A 1 225 ? 9.711 -5.561 12.591 1.00 98.25 225 VAL A N 1
ATOM 1656 C CA . VAL A 1 225 ? 8.946 -6.778 12.905 1.00 98.25 225 VAL A CA 1
ATOM 1657 C C . VAL A 1 225 ? 8.096 -6.600 14.167 1.00 98.25 225 VAL A C 1
ATOM 1659 O O . VAL A 1 225 ? 6.914 -6.941 14.149 1.00 98.25 225 VAL A O 1
ATOM 1662 N N . ASP A 1 226 ? 8.637 -6.011 15.239 1.00 98.25 226 ASP A N 1
ATOM 1663 C CA . ASP A 1 226 ? 7.869 -5.751 16.470 1.00 98.25 226 ASP A CA 1
ATOM 1664 C C . ASP A 1 226 ? 6.741 -4.747 16.257 1.00 98.25 226 ASP A C 1
ATOM 1666 O O . ASP A 1 226 ? 5.616 -4.939 16.725 1.00 98.25 226 ASP A O 1
ATOM 1670 N N . ARG A 1 227 ? 7.020 -3.664 15.529 1.00 97.94 227 ARG A N 1
ATOM 1671 C CA . ARG A 1 227 ? 5.995 -2.671 15.196 1.00 97.94 227 ARG A CA 1
ATOM 1672 C C . ARG A 1 227 ? 4.931 -3.272 14.291 1.00 97.94 227 ARG A C 1
ATOM 1674 O O . ARG A 1 227 ? 3.749 -3.006 14.496 1.00 97.94 227 ARG A O 1
ATOM 1681 N N . PHE A 1 228 ? 5.324 -4.081 13.312 1.00 98.44 228 PHE A N 1
ATOM 1682 C CA . PHE A 1 228 ? 4.398 -4.815 12.463 1.00 98.44 228 PHE A CA 1
ATOM 1683 C C . PHE A 1 228 ? 3.525 -5.769 13.287 1.00 98.44 228 PHE A C 1
ATOM 1685 O O . PHE A 1 228 ? 2.308 -5.744 13.115 1.00 98.44 228 PHE A O 1
ATOM 1692 N N . HIS A 1 229 ? 4.098 -6.509 14.244 1.00 98.50 229 HIS A N 1
ATOM 1693 C CA . HIS A 1 229 ? 3.334 -7.354 15.165 1.00 98.50 229 HIS A CA 1
ATOM 1694 C C . HIS A 1 229 ? 2.280 -6.546 15.944 1.00 98.50 229 HIS A C 1
ATOM 1696 O O . HIS A 1 229 ? 1.115 -6.928 15.994 1.00 98.50 229 HIS A O 1
ATOM 1702 N N . GLN A 1 230 ? 2.629 -5.368 16.467 1.00 98.44 230 GLN A N 1
ATOM 1703 C CA . GLN A 1 230 ? 1.654 -4.503 17.149 1.00 98.44 230 GLN A CA 1
ATOM 1704 C C . GLN A 1 230 ? 0.526 -4.015 16.226 1.00 98.44 230 GLN A C 1
ATOM 1706 O O . GLN A 1 230 ? -0.613 -3.878 16.675 1.00 98.44 230 GLN A O 1
ATOM 1711 N N . LYS A 1 231 ? 0.825 -3.753 14.946 1.00 98.44 231 LYS A N 1
ATOM 1712 C CA . LYS A 1 231 ? -0.178 -3.367 13.943 1.00 98.44 231 LYS A CA 1
ATOM 1713 C C . LYS A 1 231 ? -1.154 -4.512 13.662 1.00 98.44 231 LYS A C 1
ATOM 1715 O O . LYS A 1 231 ? -2.360 -4.296 13.708 1.00 98.44 231 LYS A O 1
ATOM 1720 N N . VAL A 1 232 ? -0.663 -5.726 13.408 1.00 97.56 232 VAL A N 1
ATOM 1721 C CA . VAL A 1 232 ? -1.531 -6.888 13.123 1.00 97.56 232 VAL A CA 1
ATOM 1722 C C . VAL A 1 232 ? -2.339 -7.317 14.343 1.00 97.56 232 VAL A C 1
ATOM 1724 O O . VAL A 1 232 ? -3.546 -7.505 14.219 1.00 97.56 232 VAL A O 1
ATOM 1727 N N . SER A 1 233 ? -1.737 -7.317 15.535 1.00 96.94 233 SER A N 1
ATOM 1728 C CA . SER A 1 233 ? -2.438 -7.562 16.803 1.00 96.94 233 SER A CA 1
ATOM 1729 C C . SER A 1 233 ? -3.495 -6.495 17.123 1.00 96.94 233 SER A C 1
ATOM 1731 O O . SER A 1 233 ? -4.386 -6.733 17.931 1.00 96.94 233 SER A O 1
ATOM 1733 N N . GLY A 1 234 ? -3.427 -5.321 16.485 1.00 95.56 234 GLY A N 1
ATOM 1734 C CA . GLY A 1 234 ? -4.440 -4.269 16.584 1.00 95.56 234 GLY A CA 1
ATOM 1735 C C . GLY A 1 234 ? -5.673 -4.463 15.689 1.00 95.56 234 GLY A C 1
ATOM 1736 O O . GLY A 1 234 ? -6.587 -3.647 15.785 1.00 95.56 234 GLY A O 1
ATOM 1737 N N . GLY A 1 235 ? -5.699 -5.486 14.825 1.00 94.94 235 GLY A N 1
ATOM 1738 C CA . GLY A 1 235 ? -6.829 -5.784 13.931 1.00 94.94 235 GLY A CA 1
ATOM 1739 C C . GLY A 1 235 ? -6.561 -5.561 12.437 1.00 94.94 235 GLY A C 1
ATOM 1740 O O . GLY A 1 235 ? -7.500 -5.394 11.657 1.00 94.94 235 GLY A O 1
ATOM 1741 N N . ALA A 1 236 ? -5.298 -5.523 11.997 1.00 97.19 236 ALA A N 1
ATOM 1742 C CA . ALA A 1 236 ? -5.007 -5.451 10.563 1.00 97.19 236 ALA A CA 1
ATOM 1743 C C . ALA A 1 236 ? -5.419 -6.747 9.839 1.00 97.19 236 ALA A C 1
ATOM 1745 O O . ALA A 1 236 ? -5.243 -7.846 10.355 1.00 97.19 236 ALA A O 1
ATOM 1746 N N . HIS A 1 237 ? -5.931 -6.614 8.615 1.00 97.25 237 HIS A N 1
ATOM 1747 C CA . HIS A 1 237 ? -6.420 -7.725 7.795 1.00 97.25 237 HIS A CA 1
ATOM 1748 C C . HIS A 1 237 ? -5.402 -8.186 6.747 1.00 97.25 237 HIS A C 1
ATOM 1750 O O . HIS A 1 237 ? -5.397 -9.354 6.370 1.00 97.25 237 HIS A O 1
ATOM 1756 N N . PHE A 1 238 ? -4.567 -7.273 6.249 1.00 98.38 238 PHE A N 1
ATOM 1757 C CA . PHE A 1 238 ? -3.475 -7.572 5.324 1.00 98.38 238 PHE A CA 1
ATOM 1758 C C . PHE A 1 238 ? -2.371 -6.522 5.427 1.00 98.38 238 PHE A C 1
ATOM 1760 O O . PHE A 1 238 ? -2.560 -5.463 6.032 1.00 98.38 238 PHE A O 1
ATOM 1767 N N . THR A 1 239 ? -1.212 -6.813 4.843 1.00 98.56 239 THR A N 1
ATOM 1768 C CA . THR A 1 239 ? -0.073 -5.892 4.831 1.00 98.56 239 THR A CA 1
ATOM 1769 C C . THR A 1 239 ? 0.371 -5.535 3.421 1.00 98.56 239 THR A C 1
ATOM 1771 O O . THR A 1 239 ? 0.214 -6.325 2.491 1.00 98.56 239 THR A O 1
ATOM 1774 N N . MET A 1 240 ? 0.914 -4.332 3.261 1.00 98.56 240 MET A N 1
ATOM 1775 C CA . MET A 1 240 ? 1.525 -3.847 2.026 1.00 98.56 240 MET A CA 1
ATOM 1776 C C . MET A 1 240 ? 2.989 -3.506 2.292 1.00 98.56 240 MET A C 1
ATOM 1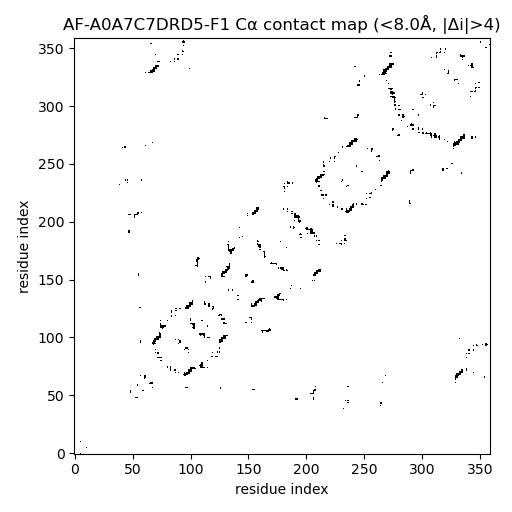778 O O . MET A 1 240 ? 3.290 -2.790 3.251 1.00 98.56 240 MET A O 1
ATOM 1782 N N . THR A 1 241 ? 3.905 -4.012 1.465 1.00 97.25 241 THR A N 1
ATOM 1783 C CA . THR A 1 241 ? 5.338 -3.736 1.655 1.00 97.25 241 THR A CA 1
ATOM 1784 C C . THR A 1 241 ? 5.747 -2.406 1.031 1.00 97.25 241 THR A C 1
ATOM 1786 O O . THR A 1 241 ? 5.109 -1.957 0.084 1.00 97.25 241 THR A O 1
ATOM 1789 N N . GLN A 1 242 ? 6.863 -1.811 1.454 1.00 92.62 242 GLN A N 1
ATOM 1790 C CA . GLN A 1 242 ? 7.633 -0.943 0.544 1.00 92.62 242 GLN A CA 1
ATOM 1791 C C . GLN A 1 242 ? 8.071 -1.729 -0.709 1.00 92.62 242 GLN A C 1
ATOM 1793 O O . GLN A 1 242 ? 8.151 -2.963 -0.642 1.00 92.62 242 GLN A O 1
ATOM 1798 N N . PRO A 1 243 ? 8.321 -1.072 -1.859 1.00 94.56 243 PRO A N 1
ATOM 1799 C CA . PRO A 1 243 ? 8.747 -1.784 -3.054 1.00 94.56 243 PRO A CA 1
ATOM 1800 C C . PRO A 1 243 ? 10.074 -2.498 -2.816 1.00 94.56 243 PRO A C 1
ATOM 1802 O O . PRO A 1 243 ? 11.028 -1.900 -2.318 1.00 94.56 243 PRO A O 1
ATOM 1805 N N . ILE A 1 244 ? 10.137 -3.768 -3.207 1.00 95.38 244 ILE A N 1
ATOM 1806 C CA . ILE A 1 244 ? 11.363 -4.565 -3.135 1.00 95.38 244 ILE A CA 1
ATOM 1807 C C . ILE A 1 244 ? 11.844 -4.922 -4.535 1.00 95.38 244 ILE A C 1
ATOM 1809 O O . ILE A 1 244 ? 11.054 -5.034 -5.468 1.00 95.38 244 ILE A O 1
ATOM 1813 N N . PHE A 1 245 ? 13.153 -5.107 -4.668 1.00 95.50 245 PHE A N 1
ATOM 1814 C CA . PHE A 1 245 ? 13.800 -5.596 -5.891 1.00 95.50 245 PHE A CA 1
ATOM 1815 C C . PHE A 1 245 ? 14.495 -6.943 -5.680 1.00 95.50 245 PHE A C 1
ATOM 1817 O O . PHE A 1 245 ? 14.968 -7.541 -6.641 1.00 95.50 245 PHE A O 1
ATOM 1824 N N . ASP A 1 246 ? 14.543 -7.400 -4.429 1.00 94.94 246 ASP A N 1
ATOM 1825 C CA . ASP A 1 246 ? 15.117 -8.668 -4.008 1.00 94.94 246 ASP A CA 1
ATOM 1826 C C . ASP A 1 246 ? 14.074 -9.434 -3.168 1.00 94.94 246 ASP A C 1
ATOM 1828 O O . ASP A 1 246 ? 13.766 -9.023 -2.042 1.00 94.94 246 ASP A O 1
ATOM 1832 N N . PRO A 1 247 ? 13.508 -10.526 -3.708 1.00 95.56 247 PRO A N 1
ATOM 1833 C CA . PRO A 1 247 ? 12.608 -11.456 -3.019 1.00 95.56 247 PRO A CA 1
ATOM 1834 C C . PRO A 1 247 ? 13.114 -11.947 -1.663 1.00 95.56 247 PRO A C 1
ATOM 1836 O O . PRO A 1 247 ? 12.313 -12.171 -0.749 1.00 95.56 247 PRO A O 1
ATOM 1839 N N . GLN A 1 248 ? 14.434 -12.058 -1.489 1.00 95.62 248 GLN A N 1
ATOM 1840 C CA . GLN A 1 248 ? 15.034 -12.534 -0.248 1.00 95.62 248 GLN A CA 1
ATOM 1841 C C . GLN A 1 248 ? 14.743 -11.598 0.934 1.00 95.62 248 GLN A C 1
ATOM 1843 O O . GLN A 1 248 ? 14.661 -12.058 2.072 1.00 95.62 248 GLN A O 1
ATOM 1848 N N . LEU A 1 249 ? 14.513 -10.303 0.686 1.00 96.00 249 LEU A N 1
ATOM 1849 C CA . LEU A 1 249 ? 14.126 -9.343 1.726 1.00 96.00 249 LEU A CA 1
ATOM 1850 C C . LEU A 1 249 ? 12.802 -9.738 2.391 1.00 96.00 249 LEU A C 1
ATOM 1852 O O . LEU A 1 249 ? 12.673 -9.651 3.612 1.00 96.00 249 LEU A O 1
ATOM 1856 N N . TRP A 1 250 ? 11.835 -10.217 1.603 1.00 97.56 250 TRP A N 1
ATOM 1857 C CA . TRP A 1 250 ? 10.565 -10.697 2.141 1.00 97.56 250 TRP A CA 1
ATOM 1858 C C . TRP A 1 250 ? 10.743 -11.985 2.942 1.00 97.56 250 TRP A C 1
ATOM 1860 O O . TRP A 1 250 ? 10.244 -12.085 4.062 1.00 97.56 250 TRP A O 1
ATOM 1870 N N . VAL A 1 251 ? 11.504 -12.943 2.406 1.00 97.88 251 VAL A N 1
ATOM 1871 C CA . VAL A 1 251 ? 11.790 -14.209 3.098 1.00 97.88 251 VAL A CA 1
ATOM 1872 C C . VAL A 1 251 ? 12.445 -13.944 4.455 1.00 97.88 251 VAL A C 1
ATOM 1874 O O . VAL A 1 251 ? 11.982 -14.462 5.466 1.00 97.88 251 VAL A O 1
ATOM 1877 N N . ASN A 1 252 ? 13.449 -13.064 4.503 1.00 97.12 252 ASN A N 1
ATOM 1878 C CA . ASN A 1 252 ? 14.132 -12.689 5.742 1.00 97.12 252 ASN A CA 1
ATOM 1879 C C . ASN A 1 252 ? 13.182 -12.030 6.753 1.00 97.12 252 ASN A C 1
ATOM 1881 O O . ASN A 1 252 ? 13.259 -12.319 7.947 1.00 97.12 252 ASN A O 1
ATOM 1885 N N . PHE A 1 253 ? 12.280 -11.159 6.287 1.00 98.19 253 PHE A N 1
ATOM 1886 C CA . PHE A 1 253 ? 11.277 -10.523 7.141 1.00 98.19 253 PHE A CA 1
ATOM 1887 C C . PHE A 1 253 ? 10.328 -11.552 7.765 1.00 98.19 253 PHE A C 1
ATOM 1889 O O . PHE A 1 253 ? 10.079 -11.505 8.969 1.00 98.19 253 PHE A O 1
ATOM 1896 N N . VAL A 1 254 ? 9.830 -12.497 6.962 1.00 98.31 254 VAL A N 1
ATOM 1897 C CA . VAL A 1 254 ? 8.946 -13.574 7.427 1.00 98.31 254 VAL A CA 1
ATOM 1898 C C . VAL A 1 254 ? 9.665 -14.474 8.423 1.00 98.31 254 VAL A C 1
ATOM 1900 O O . VAL A 1 254 ? 9.128 -14.710 9.501 1.00 98.31 254 VAL A O 1
ATOM 1903 N N . THR A 1 255 ? 10.885 -14.924 8.117 1.00 98.44 255 THR A N 1
ATOM 1904 C CA . THR A 1 255 ? 11.677 -15.759 9.032 1.00 98.44 255 THR A CA 1
ATOM 1905 C C . THR A 1 255 ? 11.884 -15.063 10.375 1.00 98.44 255 THR A C 1
ATOM 1907 O O . THR A 1 255 ? 11.584 -15.644 11.414 1.00 98.44 255 THR A O 1
ATOM 1910 N N . LEU A 1 256 ? 12.305 -13.794 10.367 1.00 98.50 256 LEU A N 1
ATOM 1911 C CA . LEU A 1 256 ? 12.503 -13.035 11.602 1.00 98.50 256 LEU A CA 1
ATOM 1912 C C . LEU A 1 256 ? 11.192 -12.814 12.369 1.00 98.50 256 LEU A C 1
ATOM 1914 O O . LEU A 1 256 ? 11.185 -12.827 13.600 1.00 98.50 256 LEU A O 1
ATOM 1918 N N . TYR A 1 257 ? 10.079 -12.598 11.666 1.00 98.56 257 TYR A N 1
ATOM 1919 C CA . TYR A 1 257 ? 8.769 -12.516 12.304 1.00 98.56 257 TYR A CA 1
ATOM 1920 C C . TYR A 1 257 ? 8.422 -13.829 13.007 1.00 98.56 257 TYR A C 1
ATOM 1922 O O . TYR A 1 257 ? 8.060 -13.810 14.182 1.00 98.56 257 TYR A O 1
ATOM 1930 N N . GLU A 1 258 ? 8.570 -14.959 12.316 1.00 98.38 258 GLU A N 1
ATOM 1931 C CA . GLU A 1 258 ? 8.207 -16.277 12.836 1.00 98.38 258 GLU A CA 1
ATOM 1932 C C . GLU A 1 258 ? 9.057 -16.709 14.027 1.00 98.38 258 GLU A C 1
ATOM 1934 O O . GLU A 1 258 ? 8.520 -17.236 15.002 1.00 98.38 258 GLU A O 1
ATOM 1939 N N . GLU A 1 259 ? 10.354 -16.405 14.003 1.00 98.44 259 GLU A N 1
ATOM 1940 C CA . GLU A 1 259 ? 11.262 -16.640 15.128 1.00 98.44 259 GLU A CA 1
ATOM 1941 C C . GLU A 1 259 ? 10.843 -15.894 16.402 1.00 98.44 259 GLU A C 1
ATOM 1943 O O . GLU A 1 259 ? 11.111 -16.362 17.510 1.00 98.44 259 GLU A O 1
ATOM 1948 N N . ARG A 1 260 ? 10.196 -14.731 16.264 1.00 98.19 260 ARG A N 1
ATOM 1949 C CA . ARG A 1 260 ? 9.901 -13.836 17.392 1.00 98.19 260 ARG A CA 1
ATOM 1950 C C . ARG A 1 260 ? 8.458 -13.883 17.864 1.00 98.19 260 ARG A C 1
ATOM 1952 O O . ARG A 1 260 ? 8.217 -13.815 19.066 1.00 98.19 260 ARG A O 1
ATOM 1959 N N . HIS A 1 261 ? 7.518 -13.992 16.933 1.00 98.06 261 HIS A N 1
ATOM 1960 C CA . HIS A 1 261 ? 6.083 -13.829 17.177 1.00 98.06 261 HIS A CA 1
ATOM 1961 C C . HIS A 1 261 ? 5.252 -15.043 16.739 1.00 98.06 261 HIS A C 1
ATOM 1963 O O . HIS A 1 261 ? 4.040 -15.058 16.948 1.00 98.06 261 HIS A O 1
ATOM 1969 N N . GLY A 1 262 ? 5.884 -16.076 16.170 1.00 97.38 262 GLY A N 1
ATOM 1970 C CA . GLY A 1 262 ? 5.205 -17.257 15.635 1.00 97.38 262 GLY A CA 1
ATOM 1971 C C . GLY A 1 262 ? 4.627 -17.032 14.235 1.00 97.38 262 GLY A C 1
ATOM 1972 O O . GLY A 1 262 ? 5.018 -16.111 13.528 1.00 97.38 262 GLY A O 1
ATOM 1973 N N . THR A 1 263 ? 3.703 -17.896 13.805 1.00 96.56 263 THR A N 1
ATOM 1974 C CA . THR A 1 263 ? 3.176 -17.914 12.427 1.00 96.56 263 THR A CA 1
ATOM 1975 C C . THR A 1 263 ? 2.766 -16.530 11.915 1.00 96.56 263 THR A C 1
ATOM 1977 O O . THR A 1 263 ? 2.031 -15.802 12.586 1.00 96.56 263 THR A O 1
ATOM 1980 N N . PHE A 1 264 ? 3.187 -16.196 10.692 1.00 96.38 264 PHE A N 1
ATOM 1981 C CA . PHE A 1 264 ? 2.838 -14.930 10.052 1.00 96.38 264 PHE A CA 1
ATOM 1982 C C . PHE A 1 264 ? 1.302 -14.773 9.918 1.00 96.38 264 PHE A C 1
ATOM 1984 O O . PHE A 1 264 ? 0.642 -15.675 9.392 1.00 96.38 264 PHE A O 1
ATOM 1991 N N . PRO A 1 265 ? 0.689 -13.669 10.395 1.00 93.81 265 PRO A N 1
ATOM 1992 C CA . PRO A 1 265 ? -0.742 -13.679 10.717 1.00 93.81 265 PRO A CA 1
ATOM 1993 C C . PRO A 1 265 ? -1.673 -13.217 9.590 1.00 93.81 265 PRO A C 1
ATOM 1995 O O . PRO A 1 265 ? -2.884 -13.425 9.688 1.00 93.81 265 PRO A O 1
ATOM 1998 N N . VAL A 1 266 ? -1.150 -12.564 8.546 1.00 96.81 266 VAL A N 1
ATOM 1999 C CA . VAL A 1 266 ? -1.959 -11.903 7.507 1.00 96.81 266 VAL A CA 1
ATOM 2000 C C . VAL A 1 266 ? -1.352 -12.062 6.106 1.00 96.81 266 VAL A C 1
ATOM 2002 O O . VAL A 1 266 ? -0.133 -12.171 5.991 1.00 96.81 266 VAL A O 1
ATOM 2005 N N . PRO A 1 267 ? -2.156 -12.037 5.027 1.00 97.62 267 PRO A N 1
ATOM 2006 C CA . PRO A 1 267 ? -1.635 -11.957 3.662 1.00 97.62 267 PRO A CA 1
ATOM 2007 C C . PRO A 1 267 ? -0.822 -10.688 3.403 1.00 97.62 267 PRO A C 1
ATOM 2009 O O . PRO A 1 267 ? -1.097 -9.634 3.987 1.00 97.62 267 PRO A O 1
ATOM 2012 N N . VAL A 1 268 ? 0.108 -10.767 2.447 1.00 98.25 268 VAL A N 1
ATOM 2013 C CA . VAL A 1 268 ? 0.863 -9.609 1.951 1.00 98.25 268 VAL A CA 1
ATOM 2014 C C . VAL A 1 268 ? 0.561 -9.285 0.487 1.00 98.25 268 VAL A C 1
ATOM 2016 O O . VAL A 1 268 ? 0.435 -10.177 -0.355 1.00 98.25 268 VAL A O 1
ATOM 2019 N N . LEU A 1 269 ? 0.486 -7.983 0.200 1.00 98.56 269 LEU A N 1
ATOM 2020 C CA . LEU A 1 269 ? 0.627 -7.393 -1.127 1.00 98.56 269 LEU A CA 1
ATOM 2021 C C . LEU A 1 269 ? 2.015 -6.754 -1.237 1.00 98.56 269 LEU A C 1
ATOM 2023 O O . LEU A 1 269 ? 2.300 -5.757 -0.571 1.00 98.56 269 LEU A O 1
ATOM 2027 N N . ILE A 1 270 ? 2.881 -7.307 -2.083 1.00 98.38 270 ILE A N 1
ATOM 2028 C CA . ILE A 1 270 ? 4.243 -6.781 -2.247 1.00 98.38 270 ILE A CA 1
ATOM 2029 C C . ILE A 1 270 ? 4.264 -5.630 -3.259 1.00 98.38 270 ILE A C 1
ATOM 2031 O O . ILE A 1 270 ? 3.650 -5.704 -4.325 1.00 98.38 270 ILE A O 1
ATOM 2035 N N . GLY A 1 271 ? 4.971 -4.554 -2.916 1.00 97.69 271 GLY A N 1
ATOM 2036 C CA . GLY A 1 271 ? 5.182 -3.416 -3.807 1.00 97.69 271 GLY A CA 1
ATOM 2037 C C . GLY A 1 271 ? 6.145 -3.755 -4.939 1.00 97.69 271 GLY A C 1
ATOM 2038 O O . GLY A 1 271 ? 7.252 -4.236 -4.700 1.00 97.69 271 GLY A O 1
ATOM 2039 N N . VAL A 1 272 ? 5.743 -3.466 -6.176 1.00 97.88 272 VAL A N 1
ATOM 2040 C CA . VAL A 1 272 ? 6.574 -3.652 -7.373 1.00 97.88 272 VAL A CA 1
ATOM 2041 C C . VAL A 1 272 ? 6.677 -2.327 -8.122 1.00 97.88 272 VAL A C 1
ATOM 2043 O O . VAL A 1 272 ? 5.675 -1.777 -8.583 1.00 97.88 272 VAL A O 1
ATOM 2046 N N . LEU A 1 273 ? 7.903 -1.820 -8.271 1.00 97.00 273 LEU A N 1
ATOM 2047 C CA . LEU A 1 273 ? 8.196 -0.549 -8.937 1.00 97.00 273 LEU A CA 1
ATOM 2048 C C . LEU A 1 273 ? 8.999 -0.788 -10.227 1.00 97.00 273 LEU A C 1
ATOM 2050 O O . LEU A 1 273 ? 10.200 -1.057 -10.167 1.00 97.00 273 LEU A O 1
ATOM 2054 N N . PRO A 1 274 ? 8.382 -0.653 -11.416 1.00 97.06 274 PRO A N 1
ATOM 2055 C CA . PRO A 1 274 ? 9.088 -0.838 -12.681 1.00 97.06 274 PRO A CA 1
ATOM 2056 C C . PRO A 1 274 ? 10.087 0.291 -12.951 1.00 97.06 274 PRO A C 1
ATOM 2058 O O . PRO A 1 274 ? 9.727 1.473 -13.049 1.00 97.06 274 PRO A O 1
ATOM 2061 N N . LEU A 1 275 ? 11.357 -0.076 -13.126 1.00 96.94 275 LEU A N 1
ATOM 2062 C CA . LEU A 1 275 ? 12.427 0.874 -13.427 1.00 96.94 275 LEU A CA 1
ATOM 2063 C C . LEU A 1 275 ? 12.202 1.548 -14.792 1.00 96.94 275 LEU A C 1
ATOM 2065 O O . LEU A 1 275 ? 11.584 1.003 -15.700 1.00 96.94 275 LEU A O 1
ATOM 2069 N N . GLN A 1 276 ? 12.706 2.774 -14.949 1.00 95.69 276 GLN A N 1
ATOM 2070 C CA . GLN A 1 276 ? 12.435 3.591 -16.150 1.00 95.69 276 GLN A CA 1
ATOM 2071 C C . GLN A 1 276 ? 13.668 3.778 -17.046 1.00 95.69 276 GLN A C 1
ATOM 2073 O O . GLN A 1 276 ? 13.553 4.167 -18.206 1.00 95.69 276 GLN A O 1
ATOM 2078 N N . GLY A 1 277 ? 14.859 3.534 -16.505 1.00 96.56 277 GLY A N 1
ATOM 2079 C CA . GLY A 1 277 ? 16.149 3.728 -17.161 1.00 96.56 277 GLY A CA 1
ATOM 2080 C C . GLY A 1 277 ? 17.273 3.727 -16.128 1.00 96.56 277 GLY A C 1
ATOM 2081 O O . GLY A 1 277 ? 17.003 3.864 -14.935 1.00 96.56 277 GLY A O 1
ATOM 2082 N N . HIS A 1 278 ? 18.526 3.629 -16.576 1.00 97.06 278 HIS A N 1
ATOM 2083 C CA . HIS A 1 278 ? 19.688 3.598 -15.680 1.00 97.06 278 HIS A CA 1
ATOM 2084 C C . HIS A 1 278 ? 19.733 4.789 -14.714 1.00 97.06 278 HIS A C 1
ATOM 2086 O O . HIS A 1 278 ? 19.866 4.590 -13.519 1.00 97.06 278 HIS A O 1
ATOM 2092 N N . LYS A 1 279 ? 19.493 6.020 -15.192 1.00 96.31 279 LYS A N 1
ATOM 2093 C CA . LYS A 1 279 ? 19.459 7.212 -14.320 1.00 96.31 279 LYS A CA 1
ATOM 2094 C C . LYS A 1 279 ? 18.411 7.115 -13.209 1.00 96.31 279 LYS A C 1
ATOM 2096 O O . LYS A 1 279 ? 18.668 7.554 -12.097 1.00 96.31 279 LYS A O 1
ATOM 2101 N N . HIS A 1 280 ? 17.236 6.564 -13.520 1.00 95.75 280 HIS A N 1
ATOM 2102 C CA . HIS A 1 280 ? 16.187 6.367 -12.524 1.00 95.75 280 HIS A CA 1
ATOM 2103 C C . HIS A 1 280 ? 16.605 5.294 -11.515 1.00 95.75 280 HIS A C 1
ATOM 2105 O O . HIS A 1 280 ? 16.515 5.533 -10.320 1.00 95.75 280 HIS A O 1
ATOM 2111 N N . ALA A 1 281 ? 17.134 4.166 -11.993 1.00 96.31 281 ALA A N 1
ATOM 2112 C CA . ALA A 1 281 ? 17.638 3.090 -11.146 1.00 96.31 281 ALA A CA 1
ATOM 2113 C C . ALA A 1 281 ? 18.753 3.574 -10.200 1.00 96.31 281 ALA A C 1
ATOM 2115 O O . ALA A 1 281 ? 18.664 3.374 -8.995 1.00 96.31 281 ALA A O 1
ATOM 2116 N N . SER A 1 282 ? 19.750 4.297 -10.718 1.00 96.00 282 SER A N 1
ATOM 2117 C CA . SER A 1 282 ? 20.830 4.874 -9.911 1.00 96.00 282 SER A CA 1
ATOM 2118 C C . SER A 1 282 ? 20.326 5.900 -8.898 1.00 96.00 282 SER A C 1
ATOM 2120 O O . SER A 1 282 ? 20.842 5.952 -7.790 1.00 96.00 282 SER A O 1
ATOM 2122 N N . PHE A 1 283 ? 19.328 6.717 -9.253 1.00 95.75 283 PHE A N 1
ATOM 2123 C CA . PHE A 1 283 ? 18.716 7.642 -8.298 1.00 95.75 283 PHE A CA 1
ATOM 2124 C C . PHE A 1 283 ? 18.026 6.887 -7.160 1.00 95.75 283 PHE A C 1
ATOM 2126 O O . PHE A 1 283 ? 18.269 7.198 -6.003 1.00 95.75 283 PHE A O 1
ATOM 2133 N N . LEU A 1 284 ? 17.210 5.874 -7.475 1.00 93.69 284 LEU A N 1
ATOM 2134 C CA . LEU A 1 284 ? 16.550 5.068 -6.448 1.00 93.69 284 LEU A CA 1
ATOM 2135 C C . LEU A 1 284 ? 17.572 4.404 -5.518 1.00 93.69 284 LEU A C 1
ATOM 2137 O O . LEU A 1 284 ? 17.431 4.501 -4.309 1.00 93.69 284 LEU A O 1
ATOM 2141 N N . HIS A 1 285 ? 18.622 3.807 -6.084 1.00 93.94 285 HIS A N 1
ATOM 2142 C CA . HIS A 1 285 ? 19.665 3.120 -5.324 1.00 93.94 285 HIS A CA 1
ATOM 2143 C C . HIS A 1 285 ? 20.458 4.037 -4.378 1.00 93.94 285 HIS A C 1
ATOM 2145 O O . HIS A 1 285 ? 20.800 3.625 -3.275 1.00 93.94 285 HIS A O 1
ATOM 2151 N N . ASN A 1 286 ? 20.776 5.259 -4.813 1.00 92.12 286 ASN A N 1
ATOM 2152 C CA . ASN A 1 286 ? 21.669 6.148 -4.064 1.00 92.12 286 ASN A CA 1
ATOM 2153 C C . ASN A 1 286 ? 20.925 7.150 -3.171 1.00 92.12 286 ASN A C 1
ATOM 2155 O O . ASN A 1 286 ? 21.451 7.557 -2.140 1.00 92.12 286 ASN A O 1
ATOM 2159 N N . GLU A 1 287 ? 19.728 7.579 -3.578 1.00 89.62 287 GLU A N 1
ATOM 2160 C CA . GLU A 1 287 ? 19.050 8.747 -2.999 1.00 89.62 287 GLU A CA 1
ATOM 2161 C C . GLU A 1 287 ? 17.728 8.404 -2.302 1.00 89.62 287 GLU A C 1
ATOM 2163 O O . GLU A 1 287 ? 17.184 9.251 -1.592 1.00 89.62 287 GLU A O 1
ATOM 2168 N N . VAL A 1 288 ? 17.178 7.197 -2.499 1.00 86.00 288 VAL A N 1
ATOM 2169 C CA . VAL A 1 288 ? 15.914 6.787 -1.871 1.00 86.00 288 VAL A CA 1
ATOM 2170 C C . VAL A 1 288 ? 16.190 5.794 -0.739 1.00 86.00 288 VAL A C 1
ATOM 2172 O O . VAL A 1 288 ? 16.555 4.648 -1.005 1.00 86.00 288 VAL A O 1
ATOM 2175 N N . PRO A 1 289 ? 16.003 6.198 0.534 1.00 82.62 289 PRO A N 1
ATOM 2176 C CA . PRO A 1 289 ? 16.212 5.313 1.674 1.00 82.62 289 PRO A CA 1
ATOM 2177 C C . PRO A 1 289 ? 15.399 4.020 1.558 1.00 82.62 289 PRO A C 1
ATOM 2179 O O . PRO A 1 289 ? 14.217 4.060 1.229 1.00 82.62 289 PRO A O 1
ATOM 2182 N N . GLY A 1 290 ? 16.037 2.886 1.851 1.00 80.38 290 GLY A N 1
ATOM 2183 C CA . GLY A 1 290 ? 15.416 1.559 1.789 1.00 80.38 290 GLY A CA 1
ATOM 2184 C C . GLY A 1 290 ? 15.462 0.899 0.406 1.00 80.38 290 GLY A C 1
ATOM 2185 O O . GLY A 1 290 ? 15.407 -0.322 0.313 1.00 80.38 290 GLY A O 1
ATOM 2186 N N . ILE A 1 291 ? 15.669 1.647 -0.683 1.00 88.81 291 ILE A N 1
ATOM 2187 C CA . ILE A 1 291 ? 15.786 1.037 -2.012 1.00 88.81 291 ILE A CA 1
ATOM 2188 C C . ILE A 1 291 ? 17.250 0.745 -2.327 1.00 88.81 291 ILE A C 1
ATOM 2190 O O . ILE A 1 291 ? 18.029 1.634 -2.651 1.00 88.81 291 ILE A O 1
ATOM 2194 N N . THR A 1 292 ? 17.616 -0.535 -2.293 1.00 89.38 292 THR A N 1
ATOM 2195 C CA . THR A 1 292 ? 18.921 -1.015 -2.763 1.00 89.38 292 THR A CA 1
ATOM 2196 C C . THR A 1 292 ? 18.718 -1.926 -3.966 1.00 89.38 292 THR A C 1
ATOM 2198 O O . THR A 1 292 ? 17.989 -2.911 -3.887 1.00 89.38 292 THR A O 1
ATOM 2201 N N . LEU A 1 293 ? 19.344 -1.585 -5.093 1.00 93.94 293 LEU A N 1
ATOM 2202 C CA . LEU A 1 293 ? 19.344 -2.409 -6.298 1.00 93.94 293 LEU A CA 1
ATOM 2203 C C . LEU A 1 293 ? 20.610 -3.261 -6.333 1.00 93.94 293 LEU A C 1
ATOM 2205 O O . LEU A 1 293 ? 21.665 -2.823 -5.878 1.00 93.94 293 LEU A O 1
ATOM 2209 N N . SER A 1 294 ? 20.513 -4.458 -6.908 1.00 94.69 294 SER A N 1
ATOM 2210 C CA . SER A 1 294 ? 21.692 -5.277 -7.177 1.00 94.69 294 SER A CA 1
ATOM 2211 C C . SER A 1 294 ? 22.551 -4.661 -8.286 1.00 94.69 294 SER A C 1
ATOM 2213 O O . SER A 1 294 ? 22.053 -3.961 -9.174 1.00 94.69 294 SER A O 1
ATOM 2215 N N . GLU A 1 295 ? 23.846 -4.974 -8.277 1.00 94.94 295 GLU A N 1
ATOM 2216 C CA . GLU A 1 295 ? 24.759 -4.586 -9.361 1.00 94.94 295 GLU A CA 1
ATOM 2217 C C . GLU A 1 295 ? 24.285 -5.116 -10.723 1.00 94.94 295 GLU A C 1
ATOM 2219 O O . GLU A 1 295 ? 24.361 -4.413 -11.730 1.00 94.94 295 GLU A O 1
ATOM 2224 N N . ASP A 1 296 ? 23.714 -6.327 -10.754 1.00 96.06 296 ASP A N 1
ATOM 2225 C CA . ASP A 1 296 ? 23.111 -6.884 -11.967 1.00 96.06 296 ASP A CA 1
ATOM 2226 C C . ASP A 1 296 ? 21.936 -6.028 -12.461 1.00 96.06 296 ASP A C 1
ATOM 2228 O O . ASP A 1 296 ? 21.892 -5.660 -13.635 1.00 96.06 296 ASP A O 1
ATOM 2232 N N . ALA A 1 297 ? 21.031 -5.621 -11.565 1.00 96.50 297 ALA A N 1
ATOM 2233 C CA . ALA A 1 297 ? 19.913 -4.750 -11.913 1.00 96.50 297 ALA A CA 1
ATOM 2234 C C . ALA A 1 297 ? 20.397 -3.406 -12.487 1.00 96.50 297 ALA A C 1
ATOM 2236 O O . ALA A 1 297 ? 19.901 -2.952 -13.524 1.00 96.50 297 ALA A O 1
ATOM 2237 N N . LEU A 1 298 ? 21.395 -2.777 -11.861 1.00 97.25 298 LEU A N 1
ATOM 2238 C CA . LEU A 1 298 ? 21.976 -1.520 -12.343 1.00 97.25 298 LEU A CA 1
ATOM 2239 C C . LEU A 1 298 ? 22.629 -1.681 -13.722 1.00 97.25 298 LEU A C 1
ATOM 2241 O O . LEU A 1 298 ? 22.428 -0.830 -14.601 1.00 97.25 298 LEU A O 1
ATOM 2245 N N . GLU A 1 299 ? 23.362 -2.775 -13.933 1.00 97.88 299 GLU A N 1
ATOM 2246 C CA . GLU A 1 299 ? 24.053 -3.068 -15.187 1.00 97.88 299 GLU A CA 1
ATOM 2247 C C . GLU A 1 299 ? 23.085 -3.432 -16.318 1.00 97.88 299 GLU A C 1
ATOM 2249 O O . GLU A 1 299 ? 23.255 -2.959 -17.446 1.00 97.88 299 GLU A O 1
ATOM 2254 N N . ARG A 1 300 ? 22.023 -4.199 -16.038 1.00 97.94 300 ARG A N 1
ATOM 2255 C CA . ARG A 1 300 ? 20.929 -4.458 -16.990 1.00 97.94 300 ARG A CA 1
ATOM 2256 C C . ARG A 1 300 ? 20.309 -3.151 -17.464 1.00 97.94 300 ARG A C 1
ATOM 2258 O O . ARG A 1 300 ? 20.213 -2.908 -18.669 1.00 97.94 300 ARG A O 1
ATOM 2265 N N . MET A 1 301 ? 19.994 -2.252 -16.532 1.00 98.06 301 MET A N 1
ATOM 2266 C CA . MET A 1 301 ? 19.438 -0.940 -16.865 1.00 98.06 301 MET A CA 1
ATOM 2267 C C . MET A 1 301 ? 20.420 -0.061 -17.649 1.00 98.06 301 MET A C 1
ATOM 2269 O O . MET A 1 301 ? 19.992 0.702 -18.520 1.00 98.06 301 MET A O 1
ATOM 2273 N N . ARG A 1 302 ? 21.729 -0.166 -17.378 1.00 97.88 302 ARG A N 1
ATOM 2274 C CA . ARG A 1 302 ? 22.780 0.525 -18.142 1.00 97.88 302 ARG A CA 1
ATOM 2275 C C . ARG A 1 302 ? 22.847 0.013 -19.580 1.00 97.88 302 ARG A C 1
ATOM 2277 O O . ARG A 1 302 ? 22.828 0.819 -20.511 1.00 97.88 302 ARG A O 1
ATOM 2284 N N . LYS A 1 303 ? 22.885 -1.311 -19.764 1.00 98.19 303 LYS A N 1
ATOM 2285 C CA . LYS A 1 303 ? 22.931 -1.983 -21.076 1.00 98.19 303 LYS A CA 1
ATOM 2286 C C . LYS A 1 303 ? 21.678 -1.725 -21.909 1.00 98.19 303 LYS A C 1
ATOM 2288 O O . LYS A 1 303 ? 21.784 -1.583 -23.124 1.00 98.19 303 LYS A O 1
ATOM 2293 N N . ALA A 1 304 ? 20.513 -1.620 -21.272 1.00 97.69 304 ALA A N 1
ATOM 2294 C CA . ALA A 1 304 ? 19.249 -1.377 -21.961 1.00 97.69 304 ALA A CA 1
ATOM 2295 C C . ALA A 1 304 ? 19.209 -0.031 -22.708 1.00 97.69 304 ALA A C 1
ATOM 2297 O O . ALA A 1 304 ? 18.493 0.095 -23.703 1.00 97.69 304 ALA A O 1
ATOM 2298 N N . GLY A 1 305 ? 19.969 0.979 -22.264 1.00 96.38 305 GLY A N 1
ATOM 2299 C CA . GLY A 1 305 ? 20.070 2.274 -22.942 1.00 96.38 305 GLY A CA 1
ATOM 2300 C C . GLY A 1 305 ? 18.699 2.901 -23.227 1.00 96.38 305 GLY A C 1
ATOM 2301 O O . GLY A 1 305 ? 17.909 3.145 -22.313 1.00 96.38 305 GLY A O 1
ATOM 2302 N N . ALA A 1 306 ? 18.396 3.143 -24.507 1.00 96.06 306 ALA A N 1
ATOM 2303 C CA . ALA A 1 306 ? 17.112 3.702 -24.947 1.00 96.06 306 ALA A CA 1
ATOM 2304 C C . ALA A 1 306 ? 15.898 2.801 -24.626 1.00 96.06 306 ALA A C 1
ATOM 2306 O O . ALA A 1 306 ? 14.784 3.305 -24.472 1.00 96.06 306 ALA A O 1
ATOM 2307 N N . ASN A 1 307 ? 16.117 1.494 -24.455 1.00 96.88 307 ASN A N 1
ATOM 2308 C CA . ASN A 1 307 ? 15.088 0.505 -24.129 1.00 96.88 307 ASN A CA 1
ATOM 2309 C C . ASN A 1 307 ? 14.890 0.325 -22.614 1.00 96.88 307 ASN A C 1
ATOM 2311 O O . ASN A 1 307 ? 14.191 -0.594 -22.196 1.00 96.88 307 ASN A O 1
ATOM 2315 N N . GLY A 1 308 ? 15.455 1.204 -21.775 1.00 96.88 308 GLY A N 1
ATOM 2316 C CA . GLY A 1 308 ? 15.412 1.074 -20.313 1.00 96.88 308 GLY A CA 1
ATOM 2317 C C . GLY A 1 308 ? 14.014 0.869 -19.718 1.00 96.88 308 GLY A C 1
ATOM 2318 O O . GLY A 1 308 ? 13.875 0.133 -18.752 1.00 96.88 308 GLY A O 1
ATOM 2319 N N . ARG A 1 309 ? 12.962 1.448 -20.313 1.00 96.62 309 ARG A N 1
ATOM 2320 C CA . ARG A 1 309 ? 11.577 1.207 -19.865 1.00 96.62 309 ARG A CA 1
ATOM 2321 C C . ARG A 1 309 ? 11.104 -0.222 -20.129 1.00 96.62 309 ARG A C 1
ATOM 2323 O O . ARG A 1 309 ? 10.468 -0.805 -19.265 1.00 96.62 309 ARG A O 1
ATOM 2330 N N . GLN A 1 310 ? 11.403 -0.770 -21.307 1.00 97.50 310 GLN A N 1
ATOM 2331 C CA . GLN A 1 310 ? 11.033 -2.147 -21.648 1.00 97.50 310 GLN A CA 1
ATOM 2332 C C . GLN A 1 310 ? 11.775 -3.134 -20.744 1.00 97.50 310 GLN A C 1
ATOM 2334 O O . GLN A 1 310 ? 11.161 -4.055 -20.218 1.00 97.50 310 GLN A O 1
ATOM 2339 N N . GLU A 1 311 ? 13.067 -2.893 -20.502 1.00 98.25 311 GLU A N 1
ATOM 2340 C CA . GLU A 1 311 ? 13.853 -3.724 -19.587 1.00 98.25 311 GLU A CA 1
ATOM 2341 C C . GLU A 1 311 ? 13.342 -3.622 -18.145 1.00 98.25 311 GLU A C 1
ATOM 2343 O O . GLU A 1 311 ? 13.194 -4.640 -17.483 1.00 98.25 311 GLU A O 1
ATOM 2348 N N . GLY A 1 312 ? 12.990 -2.425 -17.668 1.00 98.00 312 GLY A N 1
ATOM 2349 C CA . GLY A 1 312 ? 12.436 -2.258 -16.324 1.00 98.00 312 GLY A CA 1
ATOM 2350 C C . GLY A 1 312 ? 11.072 -2.929 -16.129 1.00 98.00 312 GLY A C 1
ATOM 2351 O O . GLY A 1 312 ? 10.819 -3.473 -15.057 1.00 98.00 312 GLY A O 1
ATOM 2352 N N . VAL A 1 313 ? 10.215 -2.952 -17.160 1.00 98.31 313 VAL A N 1
ATOM 2353 C CA . VAL A 1 313 ? 8.979 -3.757 -17.154 1.00 98.31 313 VAL A CA 1
ATOM 2354 C C . VAL A 1 313 ? 9.313 -5.244 -17.103 1.00 98.31 313 VAL A C 1
ATOM 2356 O O . VAL A 1 313 ? 8.756 -5.953 -16.274 1.00 98.31 313 VAL A O 1
ATOM 2359 N N . LYS A 1 314 ? 10.251 -5.711 -17.933 1.00 98.44 314 LYS A N 1
ATOM 2360 C CA . LYS A 1 314 ? 10.679 -7.113 -17.955 1.00 98.44 314 LYS A CA 1
ATOM 2361 C C . LYS A 1 314 ? 11.241 -7.568 -16.602 1.00 98.44 314 LYS A C 1
ATOM 2363 O O . LYS A 1 314 ? 10.857 -8.620 -16.107 1.00 98.44 314 LYS A O 1
ATOM 2368 N N . MET A 1 315 ? 12.087 -6.759 -15.967 1.00 98.31 315 MET A N 1
ATOM 2369 C CA . MET A 1 315 ? 12.612 -7.034 -14.624 1.00 98.31 315 MET A CA 1
ATOM 2370 C C . MET A 1 315 ? 11.494 -7.111 -13.578 1.00 98.31 315 MET A C 1
ATOM 2372 O O . MET A 1 315 ? 11.497 -7.997 -12.732 1.00 98.31 315 MET A O 1
ATOM 2376 N N . ALA A 1 316 ? 10.507 -6.214 -13.649 1.00 98.25 316 ALA A N 1
ATOM 2377 C CA . ALA A 1 316 ? 9.352 -6.254 -12.755 1.00 98.25 316 ALA A CA 1
ATOM 2378 C C . ALA A 1 316 ? 8.443 -7.471 -13.010 1.00 98.25 316 ALA A C 1
ATOM 2380 O O . ALA A 1 316 ? 7.850 -7.992 -12.071 1.00 98.25 316 ALA A O 1
ATOM 2381 N N . GLN A 1 317 ? 8.343 -7.942 -14.255 1.00 98.50 317 GLN A N 1
ATOM 2382 C CA . GLN A 1 317 ? 7.638 -9.175 -14.610 1.00 98.50 317 GLN A CA 1
ATOM 2383 C C . GLN A 1 317 ? 8.349 -10.420 -14.061 1.00 98.50 317 GLN A C 1
ATOM 2385 O O . GLN A 1 317 ? 7.691 -11.293 -13.503 1.00 98.50 317 GLN A O 1
ATOM 2390 N N . GLU A 1 318 ? 9.677 -10.490 -14.192 1.00 98.25 318 GLU A N 1
ATOM 2391 C CA . GLU A 1 318 ? 10.505 -11.553 -13.604 1.00 98.25 318 GLU A CA 1
ATOM 2392 C C . GLU A 1 318 ? 10.322 -11.594 -12.080 1.00 98.25 318 GLU A C 1
ATOM 2394 O O . GLU A 1 318 ? 9.981 -12.641 -11.532 1.00 98.25 318 GLU A O 1
ATOM 2399 N N . LEU A 1 319 ? 10.430 -10.433 -11.422 1.00 98.00 319 LEU A N 1
ATOM 2400 C CA . LEU A 1 319 ? 10.192 -10.292 -9.988 1.00 98.00 319 LEU A CA 1
ATOM 2401 C C . LEU A 1 319 ? 8.780 -10.748 -9.598 1.00 98.00 319 LEU A C 1
ATOM 2403 O O . LEU A 1 319 ? 8.624 -11.544 -8.683 1.00 98.00 319 LEU A O 1
ATOM 2407 N N . LEU A 1 320 ? 7.742 -10.281 -10.296 1.00 97.94 320 LEU A N 1
ATOM 2408 C CA . LEU A 1 320 ? 6.352 -10.650 -10.013 1.00 97.94 320 LEU A CA 1
ATOM 2409 C C . LEU A 1 320 ? 6.125 -12.168 -10.032 1.00 97.94 320 LEU A C 1
ATOM 2411 O O . LEU A 1 320 ? 5.391 -12.681 -9.187 1.00 97.94 320 LEU A O 1
ATOM 2415 N N . LEU A 1 321 ? 6.720 -12.872 -10.998 1.00 97.38 321 LEU A N 1
ATOM 2416 C CA . LEU A 1 321 ? 6.594 -14.325 -11.100 1.00 97.38 321 LEU A CA 1
ATOM 2417 C C . LEU A 1 321 ? 7.251 -15.032 -9.912 1.00 97.38 321 LEU A C 1
ATOM 2419 O O . LEU A 1 321 ? 6.681 -15.990 -9.405 1.00 97.38 321 LEU A O 1
ATOM 2423 N N . GLU A 1 322 ? 8.394 -14.540 -9.438 1.00 97.50 322 GLU A N 1
ATOM 2424 C CA . GLU A 1 322 ? 9.056 -15.083 -8.249 1.00 97.50 322 GLU A CA 1
ATOM 2425 C C . GLU A 1 322 ? 8.259 -14.796 -6.970 1.00 97.50 322 GLU A C 1
ATOM 2427 O O . GLU A 1 322 ? 8.027 -15.697 -6.166 1.00 97.50 322 GLU A O 1
ATOM 2432 N N . LEU A 1 323 ? 7.756 -13.565 -6.810 1.00 97.38 323 LEU A N 1
ATOM 2433 C CA . LEU A 1 323 ? 6.968 -13.164 -5.641 1.00 97.38 323 LEU A CA 1
ATOM 2434 C C . LEU A 1 323 ? 5.699 -14.008 -5.464 1.00 97.38 323 LEU A C 1
ATOM 2436 O O . LEU A 1 323 ? 5.312 -14.274 -4.330 1.00 97.38 323 LEU A O 1
ATOM 2440 N N . LYS A 1 324 ? 5.058 -14.447 -6.556 1.00 95.19 324 LYS A N 1
ATOM 2441 C CA . LYS A 1 324 ? 3.857 -15.305 -6.508 1.00 95.19 324 LYS A CA 1
ATOM 2442 C C . LYS A 1 324 ? 4.094 -16.649 -5.815 1.00 95.19 324 LYS A C 1
ATOM 2444 O O . LYS A 1 324 ? 3.143 -17.211 -5.282 1.00 95.19 324 LYS A O 1
ATOM 2449 N N . GLU A 1 325 ? 5.327 -17.144 -5.820 1.00 96.31 325 GLU A N 1
ATOM 2450 C CA . GLU A 1 325 ? 5.688 -18.442 -5.240 1.00 96.31 325 GLU A CA 1
ATOM 2451 C C . GLU A 1 325 ? 6.149 -18.327 -3.775 1.00 96.31 325 GLU A C 1
ATOM 2453 O O . GLU A 1 325 ? 6.392 -19.337 -3.112 1.00 96.31 325 GLU A O 1
ATOM 2458 N N . LEU A 1 326 ? 6.277 -17.103 -3.248 1.00 96.81 326 LEU A N 1
ATOM 2459 C CA . LEU A 1 326 ? 6.753 -16.859 -1.889 1.00 96.81 326 LEU A CA 1
ATOM 2460 C C . LEU A 1 326 ? 5.659 -17.059 -0.827 1.00 96.81 326 LEU A C 1
ATOM 2462 O O . LEU A 1 326 ? 4.473 -16.822 -1.076 1.00 96.81 326 LEU A O 1
ATOM 2466 N N . PRO A 1 327 ? 6.045 -17.426 0.411 1.00 92.38 327 PRO A N 1
ATOM 2467 C CA . PRO A 1 327 ? 5.096 -17.640 1.494 1.00 92.38 327 PRO A CA 1
ATOM 2468 C C . PRO A 1 327 ? 4.312 -16.365 1.822 1.00 92.38 327 PRO A C 1
ATOM 2470 O O . PRO A 1 327 ? 4.859 -15.260 1.842 1.00 92.38 327 PRO A O 1
ATOM 2473 N N . TYR A 1 328 ? 3.022 -16.546 2.114 1.00 96.38 328 TYR A N 1
ATOM 2474 C CA . TYR A 1 328 ? 2.062 -15.500 2.495 1.00 96.38 328 TYR A CA 1
ATOM 2475 C C . TYR A 1 328 ? 1.774 -14.432 1.424 1.00 96.38 328 TYR A C 1
ATOM 2477 O O . TYR A 1 328 ? 0.892 -13.590 1.632 1.00 96.38 328 TYR A O 1
ATOM 2485 N N . VAL A 1 329 ? 2.455 -14.469 0.272 1.00 98.00 329 VAL A N 1
ATOM 2486 C CA . VAL A 1 329 ? 2.219 -13.527 -0.823 1.00 98.00 329 VAL A CA 1
ATOM 2487 C C . VAL A 1 329 ? 0.916 -13.874 -1.521 1.00 98.00 329 VAL A C 1
ATOM 2489 O O . VAL A 1 329 ? 0.798 -14.861 -2.239 1.00 98.00 329 VAL A O 1
ATOM 2492 N N . GLN A 1 330 ? -0.086 -13.030 -1.299 1.00 97.62 330 GLN A N 1
ATOM 2493 C CA . GLN A 1 330 ? -1.409 -13.157 -1.905 1.00 97.62 330 GLN A CA 1
ATOM 2494 C C . GLN A 1 330 ? -1.730 -11.973 -2.809 1.00 97.62 330 GLN A C 1
ATOM 2496 O O . GLN A 1 330 ? -2.883 -11.771 -3.177 1.00 97.62 330 GLN A O 1
ATOM 2501 N N . GLY A 1 331 ? -0.732 -11.183 -3.183 1.00 97.25 331 GLY A N 1
ATOM 2502 C CA . GLY A 1 331 ? -0.928 -10.116 -4.137 1.00 97.25 331 GLY A CA 1
ATOM 2503 C C . GLY A 1 331 ? 0.297 -9.252 -4.355 1.00 97.25 331 GLY A C 1
ATOM 2504 O O . GLY A 1 331 ? 1.332 -9.400 -3.704 1.00 97.25 331 GLY A O 1
ATOM 2505 N N . VAL A 1 332 ? 0.136 -8.298 -5.260 1.00 98.06 332 VAL A N 1
ATOM 2506 C CA . VAL A 1 332 ? 1.080 -7.203 -5.471 1.00 98.06 332 VAL A CA 1
ATOM 2507 C C . VAL A 1 332 ? 0.335 -5.892 -5.626 1.00 98.06 332 VAL A C 1
ATOM 2509 O O . VAL A 1 332 ? -0.846 -5.864 -5.985 1.00 98.06 332 VAL A O 1
ATOM 2512 N N . TYR A 1 333 ? 1.049 -4.792 -5.424 1.00 97.81 333 TYR A N 1
ATOM 2513 C CA . TYR A 1 333 ? 0.620 -3.510 -5.951 1.00 97.81 333 TYR A CA 1
ATOM 2514 C C . TYR A 1 333 ? 1.713 -2.901 -6.824 1.00 97.81 333 TYR A C 1
ATOM 2516 O O . TYR A 1 333 ? 2.896 -2.904 -6.479 1.00 97.81 333 TYR A O 1
ATOM 2524 N N . LEU A 1 334 ? 1.317 -2.419 -7.999 1.00 98.06 334 LEU A N 1
ATOM 2525 C CA . LEU A 1 334 ? 2.232 -1.796 -8.945 1.00 98.06 334 LEU A CA 1
ATOM 2526 C C . LEU A 1 334 ? 2.352 -0.310 -8.640 1.00 98.06 334 LEU A C 1
ATOM 2528 O O . LEU A 1 334 ? 1.334 0.359 -8.490 1.00 98.06 334 LEU A O 1
ATOM 2532 N N . MET A 1 335 ? 3.579 0.208 -8.623 1.00 96.44 335 MET A N 1
ATOM 2533 C CA . MET A 1 335 ? 3.876 1.619 -8.368 1.00 96.44 335 MET A CA 1
ATOM 2534 C C . MET A 1 335 ? 4.288 2.328 -9.666 1.00 96.44 335 MET A C 1
ATOM 2536 O O . MET A 1 335 ? 5.437 2.200 -10.111 1.00 96.44 335 MET A O 1
ATOM 2540 N N . PRO A 1 336 ? 3.386 3.080 -10.325 1.00 95.06 336 PRO A N 1
ATOM 2541 C CA . PRO A 1 336 ? 3.705 3.752 -11.575 1.00 95.06 336 PRO A CA 1
ATOM 2542 C C . PRO A 1 336 ? 4.637 4.942 -11.353 1.00 95.06 336 PRO A C 1
ATOM 2544 O O . PRO A 1 336 ? 4.284 5.936 -10.724 1.00 95.06 336 PRO A O 1
ATOM 2547 N 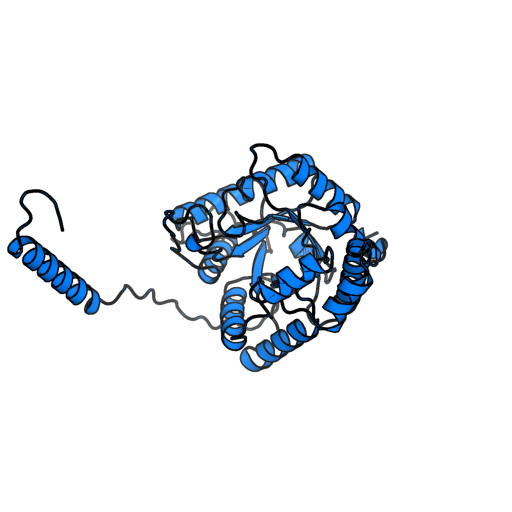N . SER A 1 337 ? 5.814 4.921 -11.974 1.00 91.06 337 SER A N 1
ATOM 2548 C CA . SER A 1 337 ? 6.693 6.091 -11.966 1.00 91.06 337 SER A CA 1
ATOM 2549 C C . SER A 1 337 ? 6.167 7.189 -12.897 1.00 91.06 337 SER A C 1
ATOM 2551 O O . SER A 1 337 ? 5.788 6.931 -14.042 1.00 91.06 337 SER A O 1
ATOM 2553 N N . PHE A 1 338 ? 6.195 8.442 -12.435 1.00 89.00 338 PHE A N 1
ATOM 2554 C CA . PHE A 1 338 ? 5.839 9.631 -13.229 1.00 89.00 338 PHE A CA 1
ATOM 2555 C C . PHE A 1 338 ? 4.404 9.610 -13.801 1.00 89.00 338 PHE A C 1
ATOM 2557 O O . PHE A 1 338 ? 4.116 10.237 -14.827 1.00 89.00 338 PHE A O 1
ATOM 2564 N N . GLY A 1 339 ? 3.492 8.876 -13.151 1.00 86.25 339 GLY A N 1
ATOM 2565 C CA . GLY A 1 339 ? 2.115 8.684 -13.610 1.00 86.25 339 GLY A CA 1
ATOM 2566 C C . GLY A 1 339 ? 2.033 8.026 -14.990 1.00 86.25 339 GLY A C 1
ATOM 2567 O O . GLY A 1 339 ? 1.240 8.470 -15.819 1.00 86.25 339 GLY A O 1
ATOM 2568 N N . ARG A 1 340 ? 2.914 7.056 -15.269 1.00 93.00 340 ARG A N 1
ATOM 2569 C CA . ARG A 1 340 ? 2.901 6.210 -16.475 1.00 93.00 340 ARG A CA 1
ATOM 2570 C C . ARG A 1 340 ? 2.173 4.899 -16.175 1.00 93.00 340 ARG A C 1
ATOM 2572 O O . ARG A 1 340 ? 2.806 3.851 -16.035 1.00 93.00 340 ARG A O 1
ATOM 2579 N N . TYR A 1 341 ? 0.855 4.979 -16.031 1.00 95.38 341 TYR A N 1
ATOM 2580 C CA . TYR A 1 341 ? 0.015 3.846 -15.635 1.00 95.38 341 TYR A CA 1
ATOM 2581 C C . TYR A 1 341 ? 0.085 2.696 -16.639 1.00 95.38 341 TYR A C 1
ATOM 2583 O O . TYR A 1 341 ? 0.185 1.544 -16.235 1.00 95.38 341 TYR A O 1
ATOM 2591 N N . GLU A 1 342 ? 0.127 3.001 -17.935 1.00 94.50 342 GLU A N 1
ATOM 2592 C CA . GLU A 1 342 ? 0.165 2.003 -19.003 1.00 94.50 342 GLU A CA 1
ATOM 2593 C C . GLU A 1 342 ? 1.449 1.178 -18.944 1.00 94.50 342 GLU A C 1
ATOM 2595 O O . GLU A 1 342 ? 1.414 -0.044 -19.016 1.00 94.50 342 GLU A O 1
ATOM 2600 N N . THR A 1 343 ? 2.596 1.839 -18.746 1.00 93.88 343 THR A N 1
ATOM 2601 C CA . THR A 1 343 ? 3.887 1.150 -18.601 1.00 93.88 343 THR A CA 1
ATOM 2602 C C . THR A 1 343 ? 3.921 0.294 -17.340 1.00 93.88 343 THR A C 1
ATOM 2604 O O . THR A 1 343 ? 4.440 -0.814 -17.380 1.00 93.88 343 THR A O 1
ATOM 2607 N N . ALA A 1 344 ? 3.357 0.773 -16.228 1.00 95.50 344 ALA A N 1
ATOM 2608 C CA . ALA A 1 344 ? 3.278 -0.038 -15.019 1.00 95.50 344 ALA A CA 1
ATOM 2609 C C . ALA A 1 344 ? 2.394 -1.274 -15.240 1.00 95.50 344 ALA A C 1
ATOM 2611 O O . ALA A 1 344 ? 2.822 -2.387 -14.959 1.00 95.50 344 ALA A O 1
ATOM 2612 N N . CYS A 1 345 ? 1.206 -1.107 -15.826 1.00 96.94 345 CYS A N 1
ATOM 2613 C CA . CYS A 1 345 ? 0.251 -2.198 -16.020 1.00 96.94 345 CYS A CA 1
ATOM 2614 C C . CYS A 1 345 ? 0.720 -3.270 -17.019 1.00 96.94 345 CYS A C 1
ATOM 2616 O O . CYS A 1 345 ? 0.225 -4.393 -16.953 1.00 96.94 345 CYS A O 1
ATOM 2618 N N . GLN A 1 346 ? 1.703 -2.985 -17.884 1.00 97.31 346 GLN A N 1
ATOM 2619 C CA . GLN A 1 346 ? 2.361 -4.010 -18.714 1.00 97.31 346 GLN A CA 1
ATOM 2620 C C . GLN A 1 346 ? 3.004 -5.124 -17.876 1.00 97.31 346 GLN A C 1
ATOM 2622 O O . GLN A 1 346 ? 3.128 -6.258 -18.334 1.00 97.31 346 GLN A O 1
ATOM 2627 N N . VAL A 1 347 ? 3.360 -4.849 -16.618 1.00 97.81 347 VAL A N 1
ATOM 2628 C CA . VAL A 1 347 ? 3.853 -5.878 -15.694 1.00 97.81 347 VAL A CA 1
ATOM 2629 C C . VAL A 1 347 ? 2.820 -6.984 -15.469 1.00 97.81 347 VAL A C 1
ATOM 2631 O O . VAL A 1 347 ? 3.192 -8.137 -15.303 1.00 97.81 347 VAL A O 1
ATOM 2634 N N . LEU A 1 348 ? 1.524 -6.679 -15.552 1.00 96.50 348 LEU A N 1
ATOM 2635 C CA . LEU A 1 348 ? 0.460 -7.669 -15.366 1.00 96.50 348 LEU A CA 1
ATOM 2636 C C . LEU A 1 348 ? 0.326 -8.640 -16.545 1.00 96.50 348 LEU A C 1
ATOM 2638 O O . LEU A 1 348 ? -0.336 -9.666 -16.415 1.00 96.50 348 LEU A O 1
ATOM 2642 N N . GLU A 1 349 ? 0.935 -8.358 -17.698 1.00 96.00 349 GLU A N 1
ATOM 2643 C CA . GLU A 1 349 ? 0.777 -9.181 -18.903 1.00 96.00 349 GLU A CA 1
ATOM 2644 C C . GLU A 1 349 ? 1.349 -10.595 -18.751 1.00 96.00 349 GLU A C 1
ATOM 2646 O O . GLU A 1 349 ? 0.857 -11.510 -19.411 1.00 96.00 349 GLU A O 1
ATOM 2651 N N . VAL A 1 350 ? 2.317 -10.797 -17.848 1.00 95.94 350 VAL A N 1
ATOM 2652 C CA . VAL A 1 350 ? 2.844 -12.138 -17.535 1.00 95.94 350 VAL A CA 1
ATOM 2653 C C . VAL A 1 350 ? 1.912 -12.966 -16.659 1.00 95.94 350 VAL A C 1
ATOM 2655 O O . VAL A 1 350 ? 2.072 -14.183 -16.591 1.00 95.94 350 VAL A O 1
ATOM 2658 N N . ILE A 1 351 ? 0.910 -12.348 -16.023 1.00 92.06 351 ILE A N 1
ATOM 2659 C CA . ILE A 1 351 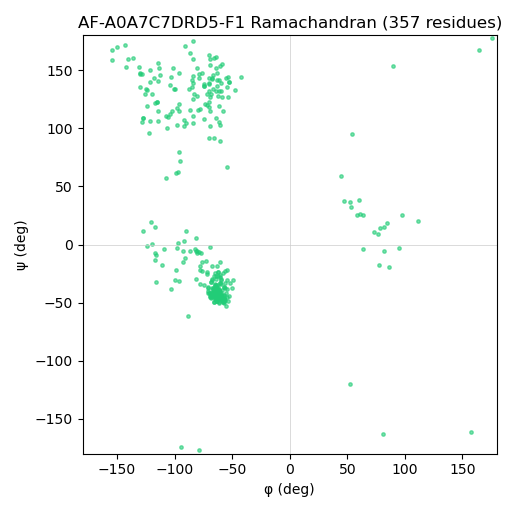? -0.133 -13.091 -15.318 1.00 92.06 351 ILE A CA 1
ATOM 2660 C C . ILE A 1 351 ? -1.162 -13.583 -16.353 1.00 92.06 351 ILE A C 1
ATOM 2662 O O . ILE A 1 351 ? -1.701 -12.776 -17.128 1.00 92.06 351 ILE A O 1
ATOM 2666 N N . PRO A 1 352 ? -1.499 -14.886 -16.373 1.00 89.94 352 PRO A N 1
ATOM 2667 C CA . PRO A 1 352 ? -2.524 -15.422 -17.262 1.00 89.94 352 PRO A CA 1
ATOM 2668 C C . PRO A 1 352 ? -3.855 -14.668 -17.142 1.00 89.94 352 PRO A C 1
ATOM 2670 O O . PRO A 1 352 ? -4.306 -14.350 -16.043 1.00 89.94 352 PRO A O 1
ATOM 2673 N N . ALA A 1 353 ? -4.534 -14.423 -18.268 1.00 86.62 353 ALA A N 1
ATOM 2674 C CA . ALA A 1 353 ? -5.786 -13.656 -18.285 1.00 86.62 353 ALA A CA 1
ATOM 2675 C C . ALA A 1 353 ? -6.866 -14.240 -17.350 1.00 86.62 353 ALA A C 1
ATOM 2677 O O . ALA A 1 353 ? -7.546 -13.487 -16.661 1.00 86.62 353 ALA A O 1
ATOM 2678 N N . ARG A 1 354 ? -6.962 -15.573 -17.249 1.00 83.56 354 ARG A N 1
ATOM 2679 C CA . ARG A 1 354 ? -7.883 -16.262 -16.324 1.00 83.56 354 ARG A CA 1
ATOM 2680 C C . ARG A 1 354 ? -7.683 -15.860 -14.856 1.00 83.56 354 ARG A C 1
ATOM 2682 O O . ARG A 1 354 ? -8.645 -15.725 -14.112 1.00 83.56 354 ARG A O 1
ATOM 2689 N N . GLU A 1 355 ? -6.433 -15.636 -14.447 1.00 81.88 355 GLU A N 1
ATOM 2690 C CA . GLU A 1 355 ? -6.089 -15.232 -13.079 1.00 81.88 355 GLU A CA 1
ATOM 2691 C C . GLU A 1 355 ? -6.370 -13.745 -12.860 1.00 81.88 355 GLU A C 1
ATOM 2693 O O . GLU A 1 355 ? -6.810 -13.369 -11.781 1.00 81.88 355 GLU A O 1
ATOM 2698 N N . ARG A 1 356 ? -6.181 -12.918 -13.895 1.00 81.31 356 ARG A N 1
ATOM 2699 C CA . ARG A 1 356 ? -6.435 -11.470 -13.844 1.00 81.31 356 ARG A CA 1
ATOM 2700 C C . ARG A 1 356 ? -7.913 -11.093 -13.858 1.00 81.31 356 ARG A C 1
ATOM 2702 O O . ARG A 1 356 ? -8.298 -10.110 -13.243 1.00 81.31 356 ARG A O 1
ATOM 2709 N N . PHE A 1 357 ? -8.741 -11.843 -14.581 1.00 83.06 357 PHE A N 1
ATOM 2710 C CA . PHE A 1 357 ? -10.159 -11.513 -14.766 1.00 83.06 357 PHE A CA 1
ATOM 2711 C C . PHE A 1 357 ? -11.108 -12.455 -14.016 1.00 83.06 357 PHE A C 1
ATOM 2713 O O . PHE A 1 357 ? -12.316 -12.230 -14.015 1.00 83.06 357 PHE A O 1
ATOM 2720 N N . GLY A 1 358 ? -10.581 -13.493 -13.356 1.00 65.31 358 GLY A N 1
ATOM 2721 C CA . GLY A 1 358 ? -11.375 -14.446 -12.579 1.00 65.31 358 GLY A CA 1
ATOM 2722 C C . GLY A 1 358 ? -12.372 -15.266 -13.409 1.00 65.31 358 GLY A C 1
ATOM 2723 O O . GLY A 1 358 ? -13.390 -15.681 -12.852 1.00 65.31 358 GLY A O 1
ATOM 2724 N N . SER A 1 359 ? -12.097 -15.456 -14.708 1.00 46.03 359 SER A N 1
ATOM 2725 C CA . SER A 1 359 ? -12.931 -16.167 -15.695 1.00 46.03 359 SER A CA 1
ATOM 2726 C C . SER A 1 359 ? -12.564 -17.635 -15.861 1.00 46.03 359 SER A C 1
ATOM 2728 O O . SER A 1 359 ? -11.347 -17.888 -16.051 1.00 46.03 359 SER A O 1
#

Solvent-accessible surface area (backbone atoms only — not comparable to full-atom values): 19517 Å² total; per-residue (Å²): 136,69,80,87,89,62,45,77,64,52,54,51,52,54,48,51,54,48,53,52,52,52,53,55,58,73,72,51,81,73,88,75,79,81,72,82,83,73,80,80,76,94,63,74,78,77,77,76,68,79,73,93,56,69,68,49,69,68,58,51,36,54,75,68,73,37,70,44,36,31,35,50,40,69,52,36,81,52,100,61,53,65,70,51,42,51,36,51,43,50,34,45,75,63,31,35,65,30,33,32,24,40,51,34,70,61,34,31,88,41,41,57,20,66,62,51,42,47,52,33,36,74,76,61,67,47,48,45,31,33,37,43,56,23,31,78,29,46,68,68,51,50,52,52,50,50,53,49,30,47,77,66,69,48,39,32,37,31,35,31,36,59,57,58,36,76,70,16,87,53,58,84,54,75,71,52,50,73,42,47,28,47,50,46,33,40,49,54,38,34,30,37,72,17,22,50,93,90,64,48,78,63,90,51,57,58,50,56,45,35,31,33,69,43,56,61,52,46,92,60,48,69,61,47,44,53,52,42,49,52,30,44,76,31,59,38,57,31,35,35,38,56,59,57,86,50,73,63,38,54,54,53,44,51,53,57,34,35,78,74,74,38,78,84,68,52,44,30,28,43,23,40,60,46,41,62,22,34,72,54,45,53,44,39,44,75,73,38,88,62,38,67,67,53,70,65,58,50,49,52,25,51,72,37,51,94,45,6,44,62,49,17,27,51,52,41,30,54,48,51,61,54,47,62,75,40,87,59,40,36,29,36,29,37,44,36,61,93,78,37,41,69,63,41,48,55,34,47,68,79,51,57,66,48,71,42,66,75,101

Mean predicted aligned error: 8.98 Å

Foldseek 3Di:
DDPDDCDPVNVVVVVVVVVVVVVVVVPDDDPPPPDPPDPDDQDAQPPFPDDPDHADPVLVCQVVLAFAEEAEAEAAQDPDCVLSLVLLLLLVVLQHQAYEYEACALLEDGPGRLVVQLVNCVRRVHAYEYEQEQFQAALVRLVVVLVVSLVSVNFHYAQANHHHNCSYPPVVHHTHCNDGSLVSLLQLSVLQVQAGPVRDGNVDGSNHAYEYEAELLDPPLLVSLVVVVSNVVSNHAEYEYDAALDPVSVVVSQVSNCVPPNHDHHAYAYEFEQWQALVRLVCCCPPPRSDHDDPVLNVQRVVCVVPNLVSSLVSSLVVVVVLVPDPRHRYYYFYDPPSPSVSRSSSSVSPDPCSSNVD

Nearest PDB structures (foldseek):
  1zp3-assembly3_B-2  TM=7.845E-01  e=2.019E-14  Escherichia coli
  6pey-assembly4_A  TM=7.895E-01  e=1.180E-13  Escherichia coli
  3fst-assembly1_E  TM=7.948E-01  e=2.935E-13  Escherichia coli K-12
  7rml-assembly1_B-2  TM=7.734E-01  e=6.515E-13  Neisseria meningitidis MC58
  7rml-assembly1_C-2  TM=7.478E-01  e=3.716E-11  Neisseria meningitidis MC58

Sequence (359 aa):
GGCCGTTPMHIRAMRAALDEHLAARSSAPAPTLTVVEETPSATKADYGVTGEVQPTEILRKLRAGKFVISVEVDPPRSFTAEKQIEGARHALKMGADAVNVADSPMARVRMGALALCVQIQQQVGIETIVHFTTRDRSLMGLQADLIGAHALGVRNILALTGDPPSLGDTKQSTAVYDVDSIGLVRIINRFNDGVDVAGQDMGQKGGFTIAVACDPTRSDLVQEVDRFHQKVSGGAHFTMTQPIFDPQLWVNFVTLYEERHGTFPVPVLIGVLPLQGHKHASFLHNEVPGITLSEDALERMRKAGANGRQEGVKMAQELLLELKELPYVQGVYLMPSFGRYETACQVLEVIPARERFGS

pLDDT: mean 88.98, std 16.4, range [26.89, 98.81]

Radius of gyration: 22.71 Å; Cα contacts (8 Å, |Δi|>4): 624; chains: 1; bounding box: 50×66×63 Å

Secondary structure (DSSP, 8-state):
--SSS--HHHHHHHHHHHHHHHHHHTSSPP--------------S--S--SSSPPPHHHHHHHTTPPEEEEEEPPPSSS--HHHHHHHHHHHHHT-SEEEE-SSGGG---S-HHHHHHHHHHHH--EEEEEEESTT--HHHHHHHHHHHHHTT--EEEEE----GGGSS-TTSPP--SS-HHHHHHHHHHHHTTB-TT--B-SS----EEEEEE-TT-S-HHHHHHHHHHHHHTT--EEEEEE-S-THHHHHHHHHHHHHHSS--S-EEEEE-----HHHHHHHHHHSTT----HHHHHHHHHHGGGHHHHHHHHHHHHHHHHTTSTTEEEEEE--GGG-HHHHHGGGGGS-HHHHH--